Protein 1X6I (pdb70)

Nearest PDB structures (foldseek):
  6c12-assembly1_D  TM=9.685E-01  e=8.793E-12  Escherichia coli K-12
  6b58-assembly1_B  TM=9.724E-01  e=4.628E-09  Escherichia coli
  6b58-assembly2_D  TM=9.594E-01  e=3.291E-08  Escherichia coli
  2jr5-assembly1_A  TM=7.774E-01  e=6.066E-05  Vibrio cholerae
  1puz-assembly1_A  TM=8.055E-01  e=9.494E-02  Neisseria meningitidis MC58

Sequence (176 aa):
HMDINNKKARIHWACRRGMRELDISIMPFFEHEYDSLSDDEKRIFIRLLECDDPDLFNWLMMNHGKPADAELEMMVRLIQTRNRRERGPVAIMDINNKARIHWACRRRGMRELDISSIMPFFEHEYDSLSDDEKRIFIRLLECDDPDLFNWLMNHGKPADAELEMMMVRLIQTRNRRERGPVA

Organism: Escherichia coli (strain K12) (NCBI:txid83333)

Foldseek 3Di:
DDDLPPLVVVLVLQDDDDDVSNLQRNVCSVPPSVVDDPVLSVLSSVLSVDDPVLLVCQLVPVDHDPDVSRNVNSVVSNVVCVVPDDDDD/DPLPPLVVVLVLQPAPDCLSVLFRNVCSVPPSVVDDPLLSVLSVVLSPDHPVQLNCLLVPVDADPDVSRRVSSVVSNVVSVVVDDDD

B-factor: mean 16.42, std 7.01, range [7.35, 47.06]

InterPro domains:
  IPR005631 Flavinator of succinate dehydrogenase [PF03937] (7-79)
  IPR036714 Flavinator of succinate dehydrogenase superfamily [G3DSA:1.10.150.250] (1-88)
  IPR036714 Flavinator of succinate dehydrogenase superfamily [SSF109910] (1-78)
  IPR050531 SdhE FAD assembly factor [PTHR39585] (1-82)

Radius of gyration: 16.94 Å; Cα contacts (8 Å, |Δi|>4): 220; chains: 2; bounding box: 46×27×44 Å

Secondary structure (DSSP, 8-state):
---TT-HHHHHHHT--SSHHHHHHHHHHHHHHGGGS-HHHHHHHHHHHTS-HHHHHHHHTTSSB-SSHHHHHHHHHHHHHHHHHS-EE-/---S-HHHHHHHTS-SSGGGGGTHHHHHHHHGGGS-HHHHHHHHHHHTS-HHHHHHHHTTSSEESSHHHHHHHHHHHHHHHHHS-B-

Solvent-accessible surface area: 9198 Å² total; per-residue (Å²): 130,51,90,20,114,64,88,82,123,0,64,160,27,0,153,39,81,49,190,34,1,35,69,9,1,19,40,0,9,101,122,20,1,105,70,10,57,77,88,48,29,120,16,0,5,81,1,14,114,27,97,31,96,47,0,45,51,13,11,9,3,68,1,60,2,72,50,76,89,13,26,76,0,5,101,30,0,10,47,67,8,20,114,81,18,73,91,24,204,140,84,16,128,61,86,79,147,10,61,153,29,1,165,37,84,54,189,73,0,67,71,4,1,25,39,0,9,104,125,20,2,104,72,9,57,82,80,46,36,99,13,0,19,80,2,14,132,28,101,23,88,36,0,16,48,7,5,19,1,64,0,55,1,52,54,75,84,12,22,78,0,4,98,26,1,10,42,63,8,25,125,83,18,76,92,66

GO terms:
  GO:0034552 respiratory chain complex II assembly (P, IDA)
  GO:0017013 protein flavinylation (P, IDA)
  GO:0017013 protein flavinylation (P, IMP)
  GO:0006105 succinate metabolic process (P, IMP)
  GO:0005515 protein binding (F, IPI)

CATH classification: 1.10.150.250

Structure (mmCIF, N/CA/C/O backbone)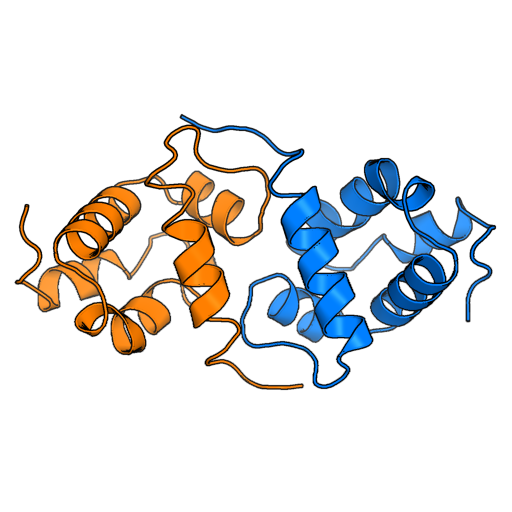:
data_1X6I
#
_entry.id   1X6I
#
_cell.length_a   43.5
_cell.length_b   87.1
_cell.length_c   40.8
_cell.angle_alpha   90
_cell.angle_beta   90
_cell.angle_gamma   90
#
_symmetry.space_group_name_H-M   'P 21 21 2'
#
loop_
_entity.id
_entity.type
_entity.pdbx_description
1 polymer 'Hypothetical protein ygfY'
2 water water
#
loop_
_atom_site.group_PDB
_atom_site.id
_atom_site.type_symbol
_atom_site.label_atom_id
_atom_site.label_alt_id
_atom_site.label_comp_id
_atom_site.label_asym_id
_atom_site.label_entity_id
_atom_site.label_seq_id
_atom_site.pdbx_PDB_ins_code
_atom_site.Cartn_x
_atom_site.Cartn_y
_atom_site.Cartn_z
_atom_site.occupancy
_atom_site.B_iso_or_equiv
_atom_site.auth_seq_id
_atom_site.auth_comp_id
_atom_site.auth_asym_id
_atom_site.auth_atom_id
_atom_site.pdbx_PDB_model_num
ATOM 1 N N . HIS A 1 3 ? -3.241 53.795 18.303 1.00 23.85 0 HIS A N 1
ATOM 2 C CA . HIS A 1 3 ? -1.760 53.665 18.211 1.00 22.39 0 HIS A CA 1
ATOM 3 C C . HIS A 1 3 ? -1.310 53.916 16.783 1.00 20.88 0 HIS A C 1
ATOM 4 O O . HIS A 1 3 ? -1.950 53.475 15.829 1.00 21.45 0 HIS A O 1
ATOM 6 N N . MET A 1 4 ? -0.200 54.628 16.646 1.00 18.15 1 MET A N 1
ATOM 7 C CA . MET A 1 4 ? 0.384 54.933 15.342 1.00 16.68 1 MET A CA 1
ATOM 8 C C . MET A 1 4 ? 0.699 53.645 14.559 1.00 15.96 1 MET A C 1
ATOM 9 O O . MET A 1 4 ? 1.130 52.637 15.154 1.00 16.78 1 MET A O 1
ATOM 14 N N . ASP A 1 5 ? 0.525 53.682 13.243 1.00 14.87 2 ASP A N 1
ATOM 15 C CA . ASP A 1 5 ? 0.738 52.529 12.380 1.00 14.38 2 ASP A CA 1
ATOM 16 C C . ASP A 1 5 ? 2.220 52.199 12.356 1.00 13.68 2 ASP A C 1
ATOM 17 O O . ASP A 1 5 ? 3.070 53.059 12.024 1.00 13.60 2 ASP A O 1
ATOM 22 N N . ILE A 1 6 ? 2.545 50.934 12.633 1.00 13.16 3 ILE A N 1
ATOM 23 C CA . ILE A 1 6 ? 3.960 50.522 12.696 1.00 13.37 3 ILE A CA 1
ATOM 24 C C . ILE A 1 6 ? 4.676 50.626 11.370 1.00 13.33 3 ILE A C 1
ATOM 25 O O . ILE A 1 6 ? 5.918 50.626 11.340 1.00 14.25 3 ILE A O 1
ATOM 30 N N . ASN A 1 7 ? 3.933 50.686 10.264 1.00 14.26 4 ASN A N 1
ATOM 31 C CA . ASN A 1 7 ? 4.579 50.745 8.960 1.00 15.36 4 ASN A CA 1
ATOM 32 C C . ASN A 1 7 ? 4.740 52.144 8.375 1.00 14.76 4 ASN A C 1
ATOM 33 O O . ASN A 1 7 ? 5.327 52.290 7.319 1.00 17.43 4 ASN A O 1
ATOM 38 N N . ASN A 1 8 ? 4.326 53.169 9.111 1.00 12.66 5 ASN A N 1
ATOM 39 C CA . ASN A 1 8 ? 4.433 54.543 8.626 1.00 12.31 5 ASN A CA 1
ATOM 40 C C . ASN A 1 8 ? 5.679 55.159 9.248 1.00 11.14 5 ASN A C 1
ATOM 41 O O . ASN A 1 8 ? 5.616 55.923 10.210 1.00 11.16 5 ASN A O 1
ATOM 46 N N A LYS A 1 9 ? 6.827 54.792 8.705 0.50 11.26 6 LYS A N 1
ATOM 47 N N B LYS A 1 9 ? 6.831 54.789 8.711 0.50 11.22 6 LYS A N 1
ATOM 48 C CA A LYS A 1 9 ? 8.102 55.136 9.314 0.50 11.84 6 LYS A CA 1
ATOM 49 C CA B LYS A 1 9 ? 8.099 55.131 9.339 0.50 11.76 6 LYS A CA 1
ATOM 50 C C A LYS A 1 9 ? 8.324 56.636 9.432 0.50 11.23 6 LYS A C 1
ATOM 51 C C B LYS A 1 9 ? 8.319 56.638 9.438 0.50 11.18 6 LYS A C 1
ATOM 52 O O A LYS A 1 9 ? 8.859 57.097 10.435 0.50 11.73 6 LYS A O 1
ATOM 53 O O B LYS A 1 9 ? 8.829 57.107 10.449 0.50 11.64 6 LYS A O 1
ATOM 64 N N . ALA A 1 10 ? 7.953 57.405 8.411 1.00 11.84 7 ALA A N 1
ATOM 65 C CA . ALA A 1 10 ? 8.212 58.851 8.445 1.00 12.06 7 ALA A CA 1
ATOM 66 C C . ALA A 1 10 ? 7.358 59.535 9.532 1.00 11.22 7 ALA A C 1
ATOM 67 O O . ALA A 1 10 ? 7.775 60.493 10.163 1.00 12.98 7 ALA A O 1
ATOM 69 N N . ARG A 1 11 ? 6.168 59.020 9.793 1.00 10.59 8 ARG A N 1
ATOM 70 C CA . ARG A 1 11 ? 5.317 59.547 10.843 1.00 10.57 8 ARG A CA 1
ATOM 71 C C . ARG A 1 11 ? 5.857 59.169 12.239 1.00 10.36 8 ARG A C 1
ATOM 72 O O . ARG A 1 11 ? 5.855 59.981 13.159 1.00 10.98 8 ARG A O 1
ATOM 80 N N . ILE A 1 12 ? 6.352 57.948 12.398 1.00 10.18 9 ILE A N 1
ATOM 81 C CA . ILE A 1 12 ? 6.946 57.536 13.664 1.00 9.66 9 ILE A CA 1
ATOM 82 C C . ILE A 1 12 ? 8.213 58.356 13.926 1.00 10.10 9 ILE A C 1
ATOM 83 O O . ILE A 1 12 ? 8.474 58.787 15.036 1.00 9.04 9 ILE A O 1
ATOM 88 N N . HIS A 1 13 ? 8.986 58.629 12.885 1.00 10.01 10 HIS A N 1
ATOM 89 C CA . HIS A 1 13 ? 10.174 59.462 12.978 1.00 10.66 10 HIS A CA 1
ATOM 90 C C . HIS A 1 13 ? 9.802 60.826 13.584 1.00 10.11 10 HIS A C 1
ATOM 91 O O . HIS A 1 13 ? 10.494 61.328 14.467 1.00 10.23 10 HIS A O 1
ATOM 98 N N . TRP A 1 14 ? 8.711 61.413 13.111 1.00 10.18 11 TRP A N 1
ATOM 99 C CA . TRP A 1 14 ? 8.232 62.675 13.669 1.00 10.27 11 TRP A CA 1
ATOM 100 C C . TRP A 1 14 ? 7.917 62.547 15.158 1.00 9.70 11 TRP A C 1
ATOM 101 O O . TRP A 1 14 ? 8.298 63.390 15.947 1.00 10.15 11 TRP A O 1
ATOM 112 N N . ALA A 1 15 ? 7.257 61.453 15.545 1.00 10.16 12 ALA A N 1
ATOM 113 C CA . ALA A 1 15 ? 6.922 61.210 16.938 1.00 11.16 12 ALA A CA 1
ATOM 114 C C . ALA A 1 15 ? 8.131 61.030 17.844 1.00 10.88 12 ALA A C 1
ATOM 115 O O . ALA A 1 15 ? 8.014 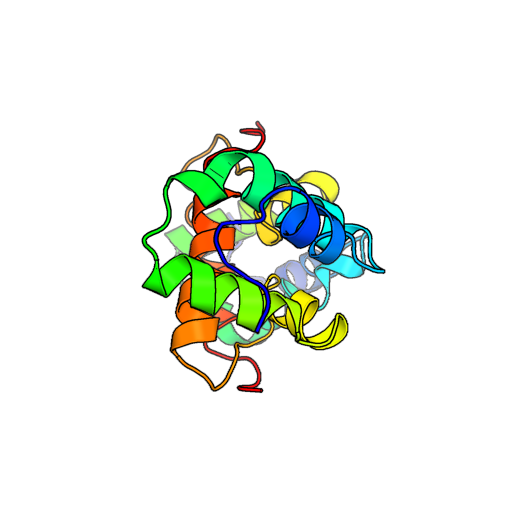61.165 19.066 1.00 12.76 12 ALA A O 1
ATOM 117 N N . CYS A 1 16 ? 9.273 60.677 17.255 1.00 10.70 13 CYS A N 1
ATOM 118 C CA . CYS A 1 16 ? 10.551 60.555 17.966 1.00 11.79 13 CYS A CA 1
ATOM 119 C C . CYS A 1 16 ? 11.201 61.895 18.308 1.00 12.69 13 CYS A C 1
ATOM 120 O O . CYS A 1 16 ? 12.120 61.942 19.121 1.00 14.75 13 CYS A O 1
ATOM 123 N N . ARG A 1 17 ? 10.805 62.965 17.646 1.00 12.91 14 ARG A N 1
ATOM 124 C CA . ARG A 1 17 ? 11.375 64.301 17.932 1.00 14.16 14 ARG A CA 1
ATOM 125 C C . ARG A 1 17 ? 10.778 64.840 19.252 1.00 15.02 14 ARG A C 1
ATOM 126 O O . ARG A 1 17 ? 9.602 65.161 19.292 1.00 17.57 14 ARG A O 1
ATOM 134 N N . ARG A 1 18 ? 11.593 64.927 20.305 1.00 16.31 15 ARG A N 1
ATOM 135 C CA . ARG A 1 18 ? 11.157 65.244 21.668 1.00 17.41 15 ARG A CA 1
ATOM 136 C C . ARG A 1 18 ? 11.545 66.669 22.103 1.00 18.75 15 ARG A C 1
ATOM 137 O O . ARG A 1 18 ? 12.274 67.358 21.418 1.00 19.73 15 ARG A O 1
ATOM 145 N N . GLY A 1 19 ? 11.112 67.049 23.301 1.00 21.28 16 GLY A N 1
ATOM 146 C CA . GLY A 1 19 ? 11.480 68.325 23.919 1.00 21.48 16 GLY A CA 1
ATOM 147 C C . GLY A 1 19 ? 12.929 68.495 24.355 1.00 21.32 16 GLY A C 1
ATOM 148 O O . GLY A 1 19 ? 13.457 69.603 24.385 1.00 22.88 16 GLY A O 1
ATOM 149 N N . MET A 1 20 ? 13.587 67.399 24.675 1.00 20.03 17 MET A N 1
ATOM 150 C CA . MET A 1 20 ? 14.834 67.400 25.427 1.00 18.32 17 MET A CA 1
ATOM 151 C C . MET A 1 20 ? 15.996 66.797 24.663 1.00 15.49 17 MET A C 1
ATOM 152 O O . MET A 1 20 ? 15.894 65.719 24.053 1.00 14.93 17 MET A O 1
ATOM 157 N N . ARG A 1 21 ? 17.122 67.480 24.767 1.00 14.61 18 ARG A N 1
ATOM 158 C CA . ARG A 1 21 ? 18.346 67.134 24.079 1.00 14.32 18 ARG A CA 1
ATOM 159 C C . ARG A 1 21 ? 18.750 65.661 24.258 1.00 12.96 18 ARG A C 1
ATOM 160 O O . ARG A 1 21 ? 18.994 64.963 23.269 1.00 13.76 18 ARG A O 1
ATOM 168 N N . GLU A 1 22 ? 18.819 65.190 25.500 1.00 11.94 19 GLU A N 1
ATOM 169 C CA . GLU A 1 22 ? 19.269 63.837 25.803 1.00 11.45 19 GLU A CA 1
ATOM 170 C C . GLU A 1 22 ? 18.327 62.824 25.187 1.00 11.25 19 GLU A C 1
ATOM 171 O O . GLU A 1 22 ? 18.777 61.748 24.802 1.00 12.43 19 GLU A O 1
ATOM 177 N N . LEU A 1 23 ? 17.029 63.139 25.123 1.00 11.61 20 LEU A N 1
ATOM 178 C CA . LEU A 1 23 ? 16.051 62.244 24.492 1.00 11.68 20 LEU A CA 1
ATOM 179 C C . LEU A 1 23 ? 16.221 62.220 22.986 1.00 12.51 20 LEU A C 1
ATOM 180 O O . LEU A 1 23 ? 16.128 61.162 22.375 1.00 12.56 20 LEU A O 1
ATOM 185 N N . ASP A 1 24 ? 16.456 63.351 22.357 1.00 13.15 21 ASP A N 1
ATOM 186 C CA . ASP A 1 24 ? 16.643 63.343 20.921 1.00 15.10 21 ASP A CA 1
ATOM 187 C C . ASP A 1 24 ? 17.919 62.604 20.512 1.00 15.59 21 ASP A C 1
ATOM 188 O O . ASP A 1 24 ? 17.900 61.919 19.500 1.00 17.67 21 ASP A O 1
ATOM 193 N N . ILE A 1 25 ? 18.993 62.711 21.287 1.00 15.08 22 ILE A N 1
ATOM 194 C CA . ILE A 1 25 ? 20.275 62.012 21.062 1.00 15.17 22 ILE A CA 1
ATOM 195 C C . ILE A 1 25 ? 20.124 60.504 21.142 1.00 14.43 22 ILE A C 1
ATOM 196 O O . ILE A 1 25 ? 20.881 59.739 20.536 1.00 15.33 22 ILE A O 1
ATOM 201 N N . SER A 1 26 ? 19.170 60.081 21.940 1.00 12.37 23 SER A N 1
ATOM 202 C CA . SER A 1 26 ? 18.912 58.665 22.206 1.00 12.11 23 SER A CA 1
ATOM 203 C C . SER A 1 26 ? 17.891 58.066 21.255 1.00 10.40 23 SER A C 1
ATOM 204 O O . SER A 1 26 ? 18.133 57.023 20.653 1.00 10.79 23 SER A O 1
ATOM 207 N N . ILE A 1 27 ? 16.720 58.668 21.171 1.00 9.77 24 ILE A N 1
ATOM 208 C CA . ILE A 1 27 ? 15.569 58.024 20.545 1.00 9.58 24 ILE A CA 1
ATOM 209 C C . ILE A 1 27 ? 15.637 58.117 19.032 1.00 10.42 24 ILE A C 1
ATOM 210 O O . ILE A 1 27 ? 15.394 57.132 18.347 1.00 10.36 24 ILE A O 1
ATOM 215 N N . MET A 1 28 ? 15.981 59.280 18.499 1.00 12.14 25 MET A N 1
ATOM 216 C CA . MET A 1 28 ? 15.908 59.432 17.054 1.00 13.46 25 MET A CA 1
ATOM 217 C C . MET A 1 28 ? 16.964 58.548 16.341 1.00 12.53 25 MET A C 1
ATOM 218 O O . MET A 1 28 ? 16.618 57.874 15.377 1.00 11.71 25 MET A O 1
ATOM 223 N N . PRO A 1 29 ? 18.220 58.513 16.798 1.00 12.34 26 PRO A N 1
ATOM 224 C CA . PRO A 1 29 ? 19.182 57.580 16.180 1.00 12.65 26 PRO A CA 1
ATOM 225 C C . PRO A 1 29 ? 18.831 56.102 16.396 1.00 10.75 26 PRO A C 1
ATOM 226 O O . PRO A 1 29 ? 19.090 55.278 15.507 1.00 11.51 26 PRO A O 1
ATOM 230 N N . PHE A 1 30 ? 18.254 55.751 17.543 1.00 9.56 27 PHE A N 1
ATOM 231 C CA . PHE A 1 30 ? 17.774 54.386 17.729 1.00 9.19 27 PHE A CA 1
ATOM 232 C C . PHE A 1 30 ? 16.746 54.069 16.633 1.00 9.14 27 PHE A C 1
ATOM 233 O O . PHE A 1 30 ? 16.808 53.022 16.001 1.00 9.18 27 PHE A O 1
ATOM 241 N N . PHE A 1 31 ? 15.795 54.970 16.409 1.00 8.87 28 PHE A N 1
ATOM 242 C CA . PHE A 1 31 ? 14.799 54.743 15.373 1.00 9.57 28 PHE A CA 1
ATOM 243 C C . PHE A 1 31 ? 15.457 54.565 14.013 1.00 10.05 28 PHE A C 1
ATOM 244 O O . PHE A 1 31 ? 15.179 53.604 13.300 1.00 10.29 28 PHE A O 1
ATOM 252 N N . GLU A 1 32 ? 16.343 55.484 13.657 1.00 10.51 29 GLU A N 1
ATOM 253 C CA . GLU A 1 32 ? 16.925 55.488 12.316 1.00 12.24 29 GLU A CA 1
ATOM 254 C C . GLU A 1 32 ? 17.741 54.224 12.053 1.00 11.99 29 GLU A C 1
ATOM 255 O O . GLU A 1 32 ? 17.740 53.689 10.930 1.00 13.16 29 GLU A O 1
ATOM 261 N N . HIS A 1 33 ? 18.426 53.710 13.068 1.00 11.19 30 HIS A N 1
ATOM 262 C CA . HIS A 1 33 ? 19.328 52.583 12.863 1.00 11.25 30 HIS A CA 1
ATOM 263 C C . HIS A 1 33 ? 18.823 51.232 13.300 1.00 11.71 30 HIS A C 1
ATOM 264 O O . HIS A 1 33 ? 19.423 50.222 12.901 1.00 14.41 30 HIS A O 1
ATOM 271 N N . GLU A 1 34 ? 17.758 51.202 14.122 1.00 11.25 31 GLU A N 1
ATOM 272 C CA . GLU A 1 34 ? 17.329 49.962 14.754 1.00 11.33 31 GLU A CA 1
ATOM 273 C C . GLU A 1 34 ? 15.875 49.591 14.500 1.00 11.24 31 GLU A C 1
ATOM 274 O O . GLU A 1 34 ? 15.504 48.433 14.686 1.00 12.09 31 GLU A O 1
ATOM 280 N N . TYR A 1 35 ? 15.028 50.544 14.114 1.00 11.74 32 TYR A N 1
ATOM 281 C CA . TYR A 1 35 ? 13.600 50.238 14.025 1.00 12.87 32 TYR A CA 1
ATOM 282 C C . TYR A 1 35 ? 13.313 49.054 13.077 1.00 14.01 32 TYR A C 1
ATOM 283 O O . TYR A 1 35 ? 12.481 48.207 13.380 1.00 13.79 32 TYR A O 1
ATOM 292 N N . ASP A 1 36 ? 14.002 48.994 11.941 1.00 15.29 33 ASP A N 1
ATOM 293 C CA . ASP A 1 36 ? 13.788 47.906 10.969 1.00 17.05 33 ASP A CA 1
ATOM 294 C C . ASP A 1 36 ? 14.113 46.528 11.513 1.00 16.96 33 ASP A C 1
ATOM 295 O O . ASP A 1 36 ? 13.685 45.534 10.904 1.00 18.49 33 ASP A O 1
ATOM 300 N N . SER A 1 37 ? 14.903 46.443 12.573 1.00 16.49 34 SER A N 1
ATOM 301 C CA . SER A 1 37 ? 15.309 45.173 13.147 1.00 15.11 34 SER A CA 1
ATOM 302 C C . SER A 1 37 ? 14.262 44.625 14.099 1.00 14.31 34 SER A C 1
ATOM 303 O O . SER A 1 37 ? 14.372 43.494 14.543 1.00 15.79 34 SER A O 1
ATOM 306 N N . LEU A 1 38 ? 13.267 45.445 14.448 1.00 13.72 35 LEU A N 1
ATOM 307 C CA . LEU A 1 38 ? 12.298 45.065 15.460 1.00 13.30 35 LEU A CA 1
ATOM 308 C C . LEU A 1 38 ? 11.185 44.184 14.896 1.00 12.85 35 LEU A C 1
ATOM 309 O O . LEU A 1 38 ? 10.778 44.331 13.737 1.00 14.46 35 LEU A O 1
ATOM 314 N N . SER A 1 39 ? 10.687 43.282 15.716 1.00 12.66 36 SER A N 1
ATOM 315 C CA . SER A 1 39 ? 9.479 42.535 15.370 1.00 13.09 36 SER A CA 1
ATOM 316 C C . SER A 1 39 ? 8.273 43.471 15.412 1.00 13.06 36 SER A C 1
ATOM 317 O O . SER A 1 39 ? 8.351 44.576 15.944 1.00 12.59 36 SER A O 1
ATOM 320 N N . ASP A 1 40 ? 7.143 43.030 14.869 1.00 12.74 37 ASP A N 1
ATOM 321 C CA . ASP A 1 40 ? 5.943 43.862 14.943 1.00 13.16 37 ASP A CA 1
ATOM 322 C C . ASP A 1 40 ? 5.522 44.160 16.373 1.00 13.13 37 ASP A C 1
ATOM 323 O O . ASP A 1 40 ? 5.071 45.251 16.661 1.00 12.83 37 ASP A O 1
ATOM 328 N N . ASP A 1 41 ? 5.654 43.180 17.267 1.00 14.15 38 ASP A N 1
ATOM 329 C CA . ASP A 1 41 ? 5.280 43.383 18.651 1.00 15.29 38 ASP A CA 1
ATOM 330 C C . ASP A 1 41 ? 6.201 44.440 19.246 1.00 14.16 38 ASP A C 1
ATOM 331 O O . ASP A 1 41 ? 5.750 45.311 19.994 1.00 13.90 38 ASP A O 1
ATOM 336 N N . GLU A 1 42 ? 7.494 44.366 18.916 1.00 12.52 39 GLU A N 1
ATOM 337 C CA . GLU A 1 42 ? 8.460 45.349 19.435 1.00 12.34 39 GLU A CA 1
ATOM 338 C C . GLU A 1 42 ? 8.152 46.742 18.865 1.00 10.87 39 GLU A C 1
ATOM 339 O O . GLU A 1 42 ? 8.244 47.723 19.577 1.00 10.92 39 GLU A O 1
ATOM 345 N N . LYS A 1 43 ? 7.796 46.828 17.591 1.00 10.49 40 LYS A N 1
ATOM 346 C CA . LYS A 1 43 ? 7.415 48.102 17.011 1.00 10.70 40 LYS A CA 1
ATOM 347 C C . LYS A 1 43 ? 6.221 48.726 17.734 1.00 10.68 40 LYS A C 1
ATOM 348 O O . LYS A 1 43 ? 6.216 49.924 18.015 1.00 11.11 40 LYS A O 1
ATOM 354 N N . ARG A 1 44 ? 5.210 47.912 18.007 1.00 11.03 41 ARG A N 1
ATOM 355 C CA . ARG A 1 44 ? 4.036 48.404 18.718 1.00 11.50 41 ARG A CA 1
ATOM 356 C C . ARG A 1 44 ? 4.424 48.930 20.100 1.00 11.09 41 ARG A C 1
ATOM 357 O O . ARG A 1 44 ? 3.926 49.946 20.551 1.00 11.97 41 ARG A O 1
ATOM 365 N N . ILE A 1 45 ? 5.300 48.223 20.803 1.00 10.85 42 ILE A N 1
ATOM 366 C CA . ILE A 1 45 ? 5.783 48.662 22.085 1.00 10.35 42 ILE A CA 1
ATOM 367 C C . ILE A 1 45 ? 6.575 49.956 22.016 1.00 9.92 42 ILE A C 1
ATOM 368 O O . ILE A 1 45 ? 6.368 50.845 22.854 1.00 9.90 42 ILE A O 1
ATOM 373 N N . PHE A 1 46 ? 7.442 50.069 21.029 1.00 9.45 43 PHE A N 1
ATOM 374 C CA . PHE A 1 46 ? 8.188 51.305 20.816 1.00 9.08 43 PHE A CA 1
ATOM 375 C C . PHE A 1 46 ? 7.248 52.493 20.631 1.00 9.47 43 PHE A C 1
ATOM 376 O O . PHE A 1 46 ? 7.440 53.547 21.219 1.00 9.68 43 PHE A O 1
ATOM 384 N N . ILE A 1 47 ? 6.220 52.313 19.815 1.00 10.18 44 ILE A N 1
ATOM 385 C CA . ILE A 1 47 ? 5.248 53.367 19.592 1.00 10.91 44 ILE A CA 1
ATOM 386 C C . ILE A 1 47 ? 4.531 53.723 20.893 1.00 10.27 44 ILE A C 1
ATOM 387 O O . ILE A 1 47 ? 4.320 54.898 21.170 1.00 11.74 44 ILE A O 1
ATOM 392 N N . ARG A 1 48 ? 4.182 52.730 21.709 1.00 10.57 45 ARG A N 1
ATOM 393 C CA . ARG A 1 48 ? 3.563 53.016 22.992 1.00 11.95 45 ARG A CA 1
ATOM 394 C C . ARG A 1 48 ? 4.515 53.798 23.897 1.00 10.70 45 ARG A C 1
ATOM 395 O O . ARG A 1 48 ? 4.094 54.697 24.621 1.00 12.00 45 ARG A O 1
ATOM 403 N N . LEU A 1 49 ? 5.804 53.441 23.858 1.00 10.30 46 LEU A N 1
ATOM 404 C CA . LEU A 1 49 ? 6.799 54.151 24.640 1.00 9.95 46 LEU A CA 1
ATOM 405 C C . LEU A 1 49 ? 6.846 55.630 24.276 1.00 9.20 46 LEU A C 1
ATOM 406 O O . LEU A 1 49 ? 6.961 56.494 25.137 1.00 10.26 46 LEU A O 1
ATOM 411 N N . LEU A 1 50 ? 6.716 55.947 22.990 1.00 9.65 47 LEU A N 1
ATOM 412 C CA . LEU A 1 50 ? 6.743 57.328 22.531 1.00 10.53 47 LEU A CA 1
ATOM 413 C C . LEU A 1 50 ? 5.569 58.140 23.069 1.00 11.52 47 LEU A C 1
ATOM 414 O O . LEU A 1 50 ? 5.659 59.356 23.095 1.00 12.08 47 LEU A O 1
ATOM 419 N N . GLU A 1 51 ? 4.491 57.489 23.505 1.00 11.77 48 GLU A N 1
ATOM 420 C CA . GLU A 1 51 ? 3.335 58.194 24.067 1.00 13.18 48 GLU A CA 1
ATOM 421 C C . GLU A 1 51 ? 3.578 58.606 25.510 1.00 13.59 48 GLU A C 1
ATOM 422 O O . GLU A 1 51 ? 2.779 59.358 26.066 1.00 14.69 48 GLU A O 1
ATOM 428 N N . CYS A 1 52 ? 4.649 58.125 26.129 1.00 12.33 49 CYS A N 1
ATOM 429 C CA . CYS A 1 52 ? 4.984 58.512 27.480 1.00 12.79 49 CYS A CA 1
ATOM 430 C C . CYS A 1 52 ? 5.532 59.925 27.512 1.00 13.03 49 CYS A C 1
ATOM 431 O O . CYS A 1 52 ? 5.954 60.453 26.483 1.00 14.14 49 CYS A O 1
ATOM 434 N N . ASP A 1 53 ? 5.477 60.544 28.685 1.00 14.47 50 ASP A N 1
ATOM 435 C CA . ASP A 1 53 ? 5.959 61.906 28.889 1.00 15.48 50 ASP A CA 1
ATOM 436 C C . ASP A 1 53 ? 7.488 61.952 28.974 1.00 14.53 50 ASP A C 1
ATOM 437 O O . ASP A 1 53 ? 8.126 60.991 29.443 1.00 14.66 50 ASP A O 1
ATOM 442 N N . ASP A 1 54 ? 8.079 63.067 28.565 1.00 13.86 51 ASP A N 1
ATOM 443 C CA . ASP A 1 54 ? 9.530 63.227 28.511 1.00 13.84 51 ASP A CA 1
ATOM 444 C C . ASP A 1 54 ? 10.195 63.023 29.862 1.00 13.20 51 ASP A C 1
ATOM 445 O O . ASP A 1 54 ? 11.244 62.385 29.901 1.00 13.12 51 ASP A O 1
ATOM 450 N N . PRO A 1 55 ? 9.687 63.567 30.958 1.00 13.37 52 PRO A N 1
ATOM 451 C CA . PRO A 1 55 ? 10.360 63.262 32.226 1.00 13.54 52 PRO A CA 1
ATOM 452 C C . PRO A 1 55 ? 10.441 61.771 32.567 1.00 13.57 52 PRO A C 1
ATOM 453 O O . PRO A 1 55 ? 11.471 61.323 33.092 1.00 13.82 52 PRO A O 1
ATOM 457 N N . ASP A 1 56 ? 9.397 61.007 32.299 1.00 13.76 53 ASP A N 1
ATOM 458 C CA . ASP A 1 56 ? 9.480 59.551 32.478 1.00 13.79 53 ASP A CA 1
ATOM 459 C C . ASP A 1 56 ? 10.497 58.917 31.519 1.00 13.01 53 ASP A C 1
ATOM 460 O O . ASP A 1 56 ? 11.321 58.104 31.929 1.00 13.42 53 ASP A O 1
ATOM 465 N N . LEU A 1 57 ? 10.457 59.273 30.238 1.00 12.65 54 LEU A N 1
ATOM 466 C CA . LEU A 1 57 ? 11.405 58.711 29.279 1.00 12.33 54 LEU A CA 1
ATOM 467 C C . LEU A 1 57 ? 12.839 59.002 29.709 1.00 11.66 54 LEU A C 1
ATOM 468 O O . LEU A 1 57 ? 13.727 58.127 29.598 1.00 12.35 54 LEU A O 1
ATOM 473 N N . PHE A 1 58 ? 13.105 60.227 30.156 1.00 11.87 55 PHE A N 1
ATOM 474 C CA . PHE A 1 58 ? 14.446 60.571 30.599 1.00 12.46 55 PHE A CA 1
ATOM 475 C C . PHE A 1 58 ? 14.827 59.771 31.852 1.00 12.78 55 PHE A C 1
ATOM 476 O O . PHE A 1 58 ? 15.917 59.191 31.906 1.00 13.14 55 PHE A O 1
ATOM 484 N N . ASN A 1 59 ? 13.948 59.715 32.845 1.00 13.04 56 ASN A N 1
ATOM 485 C CA . ASN A 1 59 ? 14.267 58.894 34.005 1.00 13.76 56 ASN A CA 1
ATOM 486 C C . ASN A 1 59 ? 14.611 57.472 33.591 1.00 13.70 56 ASN A C 1
ATOM 487 O O . ASN A 1 59 ? 15.604 56.889 34.060 1.00 15.07 56 ASN A O 1
ATOM 492 N N . TRP A 1 60 ? 13.802 56.892 32.706 1.00 12.76 57 TRP A N 1
ATOM 493 C CA . TRP A 1 60 ? 13.990 55.476 32.376 1.00 12.85 57 TRP A CA 1
ATOM 494 C C . TRP A 1 60 ? 15.244 55.239 31.564 1.00 12.32 57 TRP A C 1
ATOM 495 O O . TRP A 1 60 ? 16.019 54.290 31.812 1.00 12.84 57 TRP A O 1
ATOM 506 N N . LEU A 1 61 ? 15.491 56.099 30.583 1.00 12.33 58 LEU A N 1
ATOM 507 C CA . LEU A 1 61 ? 16.682 55.941 29.762 1.00 12.65 58 LEU A CA 1
ATOM 508 C C . LEU A 1 61 ? 17.982 56.185 30.552 1.00 13.26 58 LEU A C 1
ATOM 509 O O . LEU A 1 61 ? 19.029 55.629 30.215 1.00 13.64 58 LEU A O 1
ATOM 514 N N A MET A 1 62 ? 17.871 56.985 31.622 0.50 12.85 59 MET A N 1
ATOM 515 N N B MET A 1 62 ? 17.914 56.958 31.630 0.50 13.42 59 MET A N 1
ATOM 516 C CA A MET A 1 62 ? 18.961 57.291 32.560 0.50 13.66 59 MET A CA 1
ATOM 517 C CA B MET A 1 62 ? 19.088 57.207 32.464 0.50 14.62 59 MET A CA 1
ATOM 518 C C A MET A 1 62 ? 19.028 56.356 33.751 0.50 13.80 59 MET A C 1
ATOM 519 C C B MET A 1 62 ? 19.149 56.252 33.659 0.50 14.34 59 MET A C 1
ATOM 520 O O A MET A 1 62 ? 19.784 56.614 34.690 0.50 14.72 59 MET A O 1
ATOM 521 O O B MET A 1 62 ? 20.075 56.339 34.467 0.50 15.19 59 MET A O 1
ATOM 530 N N . ASN A 1 63 ? 18.191 55.327 33.754 1.00 13.50 60 ASN A N 1
ATOM 531 C CA . ASN A 1 63 ? 18.169 54.316 34.816 1.00 13.37 60 ASN A CA 1
ATOM 532 C C . ASN A 1 63 ? 17.822 54.818 36.192 1.00 14.13 60 ASN A C 1
ATOM 533 O O . ASN A 1 63 ? 18.174 54.192 37.197 1.00 13.83 60 ASN A O 1
ATOM 538 N N . HIS A 1 64 ? 17.083 55.920 36.246 1.00 13.76 61 HIS A N 1
ATOM 539 C CA . HIS A 1 64 ? 16.500 56.330 37.491 1.00 14.75 61 HIS A CA 1
ATOM 540 C C . HIS A 1 64 ? 15.209 55.533 37.662 1.00 15.08 61 HIS A C 1
ATOM 541 O O . HIS A 1 64 ? 14.129 55.991 37.292 1.00 16.37 61 HIS A O 1
ATOM 548 N N . GLY A 1 65 ? 15.349 54.305 38.147 1.00 15.29 62 GLY A N 1
ATOM 549 C CA . GLY A 1 65 ? 14.259 53.343 38.123 1.00 15.73 62 GLY A CA 1
ATOM 550 C C . GLY A 1 65 ? 13.890 52.885 36.722 1.00 16.13 62 GLY A C 1
ATOM 551 O O . GLY A 1 65 ? 14.727 52.803 35.824 1.00 15.97 62 GLY A O 1
ATOM 552 N N . LYS A 1 66 ? 12.614 52.572 36.555 1.00 16.07 63 LYS A N 1
ATOM 553 C CA . LYS A 1 66 ? 12.134 51.891 35.356 1.00 16.33 63 LYS A CA 1
ATOM 554 C C . LYS A 1 66 ? 10.608 52.004 35.269 1.00 16.41 63 LYS A C 1
ATOM 555 O O . LYS A 1 66 ? 9.951 52.297 36.260 1.00 16.60 63 LYS A O 1
ATOM 561 N N . PRO A 1 67 ? 10.032 51.702 34.115 1.00 15.82 64 PRO A N 1
ATOM 562 C CA . PRO A 1 67 ? 8.577 51.64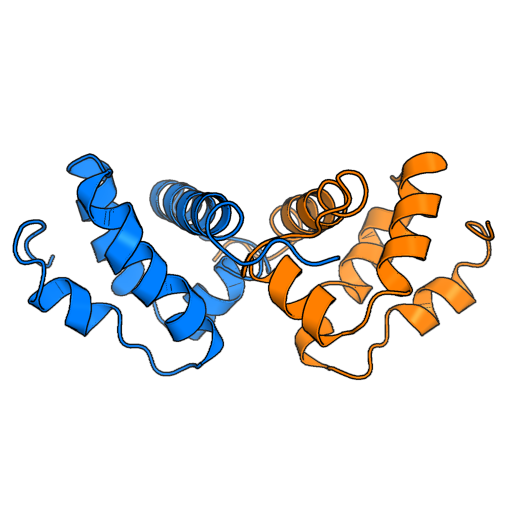1 34.004 1.00 15.71 64 PRO A CA 1
ATOM 563 C C . PRO A 1 67 ? 8.002 50.404 34.701 1.00 16.04 64 PRO A C 1
ATOM 564 O O . PRO A 1 67 ? 8.624 49.359 34.720 1.00 16.28 64 PRO A O 1
ATOM 568 N N . ALA A 1 68 ? 6.817 50.561 35.281 1.00 15.97 65 ALA A N 1
ATOM 569 C CA . ALA A 1 68 ? 6.070 49.444 35.874 1.00 15.68 65 ALA A CA 1
ATOM 570 C C . ALA A 1 68 ? 5.601 48.420 34.818 1.00 15.02 65 ALA A C 1
ATOM 571 O O . ALA A 1 68 ? 5.314 47.279 35.149 1.00 17.38 65 ALA A O 1
ATOM 573 N N . ASP A 1 69 ? 5.485 48.846 33.566 1.00 14.41 66 ASP A N 1
ATOM 574 C CA . ASP A 1 69 ? 5.032 48.025 32.458 1.00 13.54 66 ASP A CA 1
ATOM 575 C C . ASP A 1 69 ? 6.231 47.278 31.890 1.00 12.58 66 ASP A C 1
ATOM 576 O O . ASP A 1 69 ? 7.169 47.899 31.392 1.00 12.58 66 ASP A O 1
ATOM 581 N N . ALA A 1 70 ? 6.244 45.960 32.001 1.00 11.88 67 ALA A N 1
ATOM 582 C CA . ALA A 1 70 ? 7.387 45.163 31.620 1.00 11.26 67 ALA A CA 1
ATOM 583 C C . ALA A 1 70 ? 7.730 45.296 30.139 1.00 10.76 67 ALA A C 1
ATOM 584 O O . ALA A 1 70 ? 8.885 45.183 29.773 1.00 11.09 67 ALA A O 1
ATOM 586 N N . GLU A 1 71 ? 6.729 45.465 29.295 1.00 10.92 68 GLU A N 1
ATOM 587 C CA . GLU A 1 71 ? 7.004 45.691 27.873 1.00 10.38 68 GLU A CA 1
ATOM 588 C C . GLU A 1 71 ? 7.783 46.971 27.661 1.00 10.17 68 GLU A C 1
ATOM 589 O O . GLU A 1 71 ? 8.757 47.009 26.928 1.00 9.93 68 GLU A O 1
ATOM 595 N N . LEU A 1 72 ? 7.364 48.027 28.341 1.00 9.81 69 LEU A N 1
ATOM 596 C CA . LEU A 1 72 ? 8.107 49.287 28.270 1.00 9.37 69 LEU A CA 1
ATOM 597 C C . LEU A 1 72 ? 9.509 49.150 28.853 1.00 9.95 69 LEU A C 1
ATOM 598 O O . LEU A 1 72 ? 10.459 49.704 28.301 1.00 9.97 69 LEU A O 1
ATOM 603 N N . GLU A 1 73 ? 9.657 48.417 29.961 1.00 10.27 70 GLU A N 1
ATOM 604 C CA . GLU A 1 73 ? 10.989 48.190 30.532 1.00 10.79 70 GLU A CA 1
ATOM 605 C C . GLU A 1 73 ? 11.880 47.497 29.511 1.00 10.59 70 GLU A C 1
ATOM 606 O O . GLU A 1 73 ? 13.027 47.894 29.331 1.00 10.56 70 GLU A O 1
ATOM 612 N N . MET A 1 74 ? 11.364 46.450 28.877 1.00 10.05 71 MET A N 1
ATOM 613 C CA . MET A 1 74 ? 12.108 45.696 27.870 1.00 10.26 71 MET A CA 1
ATOM 614 C C . MET A 1 74 ? 12.566 46.609 26.745 1.00 9.86 71 MET A C 1
ATOM 615 O O . MET A 1 74 ? 13.728 46.585 26.328 1.00 9.31 71 MET A O 1
ATOM 620 N N . MET A 1 75 ? 11.669 47.473 26.295 1.00 9.19 72 MET A N 1
ATOM 621 C CA . MET A 1 75 ? 12.014 48.368 25.196 1.00 8.66 72 MET A CA 1
ATOM 622 C C . MET A 1 75 ? 13.031 49.433 25.604 1.00 8.35 72 MET A C 1
ATOM 623 O O . MET A 1 75 ? 13.975 49.725 24.850 1.00 8.86 72 MET A O 1
ATOM 628 N N . VAL A 1 76 ? 12.863 50.020 26.781 1.00 8.57 73 VAL A N 1
ATOM 629 C CA . VAL A 1 76 ? 13.867 50.947 27.276 1.00 8.65 73 VAL A CA 1
ATOM 630 C C . VAL A 1 76 ? 15.239 50.267 27.314 1.00 8.71 73 VAL A C 1
ATOM 631 O O . VAL A 1 76 ? 16.231 50.845 26.867 1.00 9.50 73 VAL A O 1
ATOM 635 N N . ARG A 1 77 ? 15.300 49.044 27.817 1.00 9.33 74 ARG A N 1
ATOM 636 C CA . ARG A 1 77 ? 16.574 48.329 27.871 1.00 9.72 74 ARG A CA 1
ATOM 637 C C . ARG A 1 77 ? 17.135 48.002 26.492 1.00 9.49 74 ARG A C 1
ATOM 638 O O . ARG A 1 77 ? 18.348 48.031 26.301 1.00 9.50 74 ARG A O 1
ATOM 646 N N . LEU A 1 78 ? 16.275 47.724 25.532 1.00 8.84 75 LEU A N 1
ATOM 647 C CA . LEU A 1 78 ? 16.714 47.475 24.179 1.00 9.17 75 LEU A CA 1
ATOM 648 C C . LEU A 1 78 ? 17.326 48.734 23.568 1.00 8.96 75 LEU A C 1
ATOM 649 O O . LEU A 1 78 ? 18.351 48.667 22.916 1.00 8.73 75 LEU A O 1
ATOM 654 N N . ILE A 1 79 ? 16.677 49.878 23.752 1.00 8.86 76 ILE A N 1
ATOM 655 C CA . ILE A 1 79 ? 17.227 51.143 23.267 1.00 8.72 76 ILE A CA 1
ATOM 656 C C . ILE A 1 79 ? 18.628 51.380 23.858 1.00 8.54 76 ILE A C 1
ATOM 657 O O . ILE A 1 79 ? 19.585 51.722 23.168 1.00 9.99 76 ILE A O 1
ATOM 662 N N . GLN A 1 80 ? 18.742 51.181 25.158 1.00 9.32 77 GLN A N 1
ATOM 663 C CA . GLN A 1 80 ? 20.020 51.384 25.844 1.00 9.72 77 GLN A CA 1
ATOM 664 C C . GLN A 1 80 ? 21.104 50.466 25.260 1.00 10.28 77 GLN A C 1
ATOM 665 O O . GLN A 1 80 ? 22.198 50.903 24.915 1.00 11.28 77 GLN A O 1
ATOM 671 N N . THR A 1 81 ? 20.784 49.186 25.122 1.00 10.11 78 THR A N 1
ATOM 672 C CA . THR A 1 81 ? 21.729 48.204 24.572 1.00 11.38 78 THR A CA 1
ATOM 673 C C . THR A 1 81 ? 22.180 48.588 23.155 1.00 10.71 78 THR A C 1
ATOM 674 O O . THR A 1 81 ? 23.376 48.579 22.843 1.00 11.31 78 THR A O 1
ATOM 678 N N . ARG A 1 82 ? 21.224 48.838 22.275 1.00 9.71 79 ARG A N 1
ATOM 679 C CA . ARG A 1 82 ? 21.575 49.116 20.891 1.00 9.68 79 ARG A CA 1
ATOM 680 C C . ARG A 1 82 ? 22.360 50.419 20.803 1.00 9.88 79 ARG A C 1
ATOM 681 O O . ARG A 1 82 ? 23.326 50.522 20.044 1.00 10.61 79 ARG A O 1
ATOM 689 N N . ASN A 1 83 ? 21.981 51.435 21.577 1.00 9.64 80 ASN A N 1
ATOM 690 C CA . ASN A 1 83 ? 22.695 52.712 21.527 1.00 9.92 80 ASN A CA 1
ATOM 691 C C . ASN A 1 83 ? 24.123 52.601 22.066 1.00 10.28 80 ASN A C 1
ATOM 692 O O . ASN A 1 83 ? 25.054 53.190 21.529 1.00 10.66 80 ASN A O 1
ATOM 697 N N A ARG A 1 84 ? 24.296 51.805 23.111 0.50 10.56 81 ARG A N 1
ATOM 698 N N B ARG A 1 84 ? 24.316 51.834 23.123 0.50 10.71 81 ARG A N 1
ATOM 699 C CA A ARG A 1 84 ? 25.608 51.608 23.715 0.50 11.11 81 ARG A CA 1
ATOM 700 C CA B ARG A 1 84 ? 25.657 51.648 23.661 0.50 11.40 81 ARG A CA 1
ATOM 701 C C A ARG A 1 84 ? 26.548 50.956 22.711 0.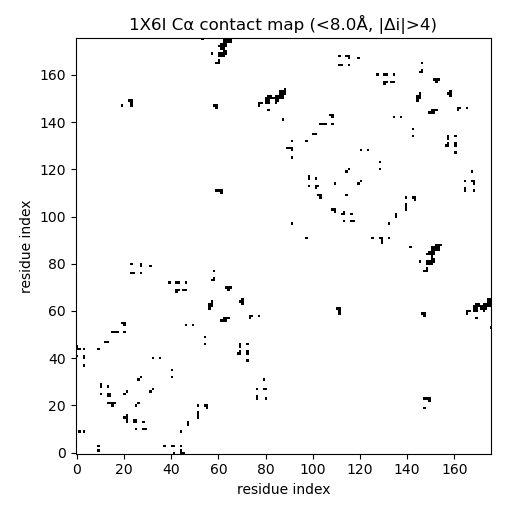50 11.38 81 ARG A C 1
ATOM 702 C C B ARG A 1 84 ? 26.534 51.049 22.571 0.50 11.63 81 ARG A C 1
ATOM 703 O O A ARG A 1 84 ? 27.729 51.299 22.680 0.50 11.34 81 ARG A O 1
ATOM 704 O O B ARG A 1 84 ? 27.626 51.542 22.293 0.50 11.32 81 ARG A O 1
ATOM 719 N N . GLU A 1 85 ? 26.034 50.011 21.913 1.00 11.35 82 GLU A N 1
ATOM 720 C CA . GLU A 1 85 ? 26.823 49.275 20.924 1.00 12.75 82 GLU A CA 1
ATOM 721 C C . GLU A 1 85 ? 27.052 50.019 19.628 1.00 12.62 82 GLU A C 1
ATOM 722 O O . GLU A 1 85 ? 28.001 49.711 18.900 1.00 14.09 82 GLU A O 1
ATOM 728 N N . ARG A 1 86 ? 26.213 50.998 19.320 1.00 12.55 83 ARG A N 1
ATOM 729 C CA . ARG A 1 86 ? 26.326 51.738 18.043 1.00 13.09 83 ARG A CA 1
ATOM 730 C C . ARG A 1 86 ? 27.109 53.044 18.178 1.00 13.93 83 ARG A C 1
ATOM 731 O O . ARG A 1 86 ? 27.672 53.544 17.206 1.00 16.13 83 ARG A O 1
ATOM 739 N N . GLY A 1 87 ? 27.113 53.624 19.367 1.00 13.79 84 GLY A N 1
ATOM 740 C CA . GLY A 1 87 ? 27.693 54.939 19.582 1.00 14.50 84 GLY A CA 1
ATOM 741 C C . GLY A 1 87 ? 29.215 54.909 19.670 1.00 15.41 84 GLY A C 1
ATOM 742 O O . GLY A 1 87 ? 29.833 53.836 19.554 1.00 15.43 84 GLY A O 1
ATOM 743 N N . PRO A 1 88 ? 29.832 56.076 19.898 1.00 16.56 85 PRO A N 1
ATOM 744 C CA . PRO A 1 88 ? 31.300 56.166 19.893 1.00 16.86 85 PRO A CA 1
ATOM 745 C C . PRO A 1 88 ? 31.973 55.320 20.974 1.00 17.41 85 PRO A C 1
ATOM 746 O O . PRO A 1 88 ? 31.570 55.391 22.122 1.00 16.80 85 PRO A O 1
ATOM 750 N N . VAL A 1 89 ? 33.000 54.553 20.599 1.00 18.27 86 VAL A N 1
ATOM 751 C CA . VAL A 1 89 ? 33.850 53.833 21.541 1.00 19.09 86 VAL A CA 1
ATOM 752 C C . VAL A 1 89 ? 34.985 54.778 21.925 1.00 19.59 86 VAL A C 1
ATOM 753 O O . VAL A 1 89 ? 35.882 55.046 21.103 1.00 20.78 86 VAL A O 1
ATOM 757 N N . ALA A 1 90 ? 34.939 55.264 23.161 1.00 19.52 87 ALA A N 1
ATOM 758 C CA . ALA A 1 90 ? 35.771 56.372 23.636 1.00 20.45 87 ALA A CA 1
ATOM 759 C C . ALA A 1 90 ? 36.907 55.907 24.529 1.00 22.19 87 ALA A C 1
ATOM 760 O O . ALA A 1 90 ? 36.706 55.184 25.513 1.00 21.28 87 ALA A O 1
ATOM 762 N N . ILE A 1 91 ? 38.100 56.402 24.223 1.00 24.86 88 ILE A N 1
ATOM 763 C CA . ILE A 1 91 ? 39.313 56.004 24.927 1.00 27.02 88 ILE A CA 1
ATOM 764 C C . ILE A 1 91 ? 39.570 56.894 26.133 1.00 27.83 88 ILE A C 1
ATOM 765 O O . ILE A 1 91 ? 39.304 58.101 26.076 1.00 29.47 88 ILE A O 1
ATOM 771 N N . MET B 1 4 ? 43.895 50.924 43.981 1.00 28.28 201 MET B N 1
ATOM 772 C CA . MET B 1 4 ? 44.477 51.985 44.859 1.00 26.77 201 MET B CA 1
ATOM 773 C C . MET B 1 4 ? 43.626 52.163 46.139 1.00 24.37 201 MET B C 1
ATOM 774 O O . MET B 1 4 ? 43.294 51.169 46.779 1.00 23.61 201 MET B O 1
ATOM 779 N N . ASP B 1 5 ? 43.288 53.399 46.510 1.00 21.74 202 ASP B N 1
ATOM 780 C CA . ASP B 1 5 ? 42.586 53.662 47.759 1.00 19.83 202 ASP B CA 1
ATOM 781 C C . ASP B 1 5 ? 41.079 53.427 47.666 1.00 18.55 202 ASP B C 1
ATOM 782 O O . ASP B 1 5 ? 40.300 54.304 47.365 1.00 19.47 202 ASP B O 1
ATOM 787 N N . ILE B 1 6 ? 40.701 52.220 48.005 1.00 15.31 203 ILE B N 1
ATOM 788 C CA . ILE B 1 6 ? 39.298 51.800 48.004 1.00 14.07 203 ILE B CA 1
ATOM 789 C C . ILE B 1 6 ? 38.662 51.909 49.370 1.00 13.16 203 ILE B C 1
ATOM 790 O O . ILE B 1 6 ? 37.469 51.667 49.494 1.00 13.37 203 ILE B O 1
ATOM 795 N N . ASN B 1 7 ? 39.430 52.309 50.376 1.00 13.72 204 ASN B N 1
ATOM 796 C CA . ASN B 1 7 ? 38.903 52.412 51.739 1.00 14.70 204 ASN B CA 1
ATOM 797 C C . ASN B 1 7 ? 38.474 53.782 52.181 1.00 13.90 204 ASN B C 1
ATOM 798 O O . ASN B 1 7 ? 37.669 53.871 53.093 1.00 15.01 204 ASN B O 1
ATOM 803 N N . ASN B 1 8 ? 38.996 54.836 51.560 1.00 13.33 205 ASN B N 1
ATOM 804 C CA . ASN B 1 8 ? 38.685 56.202 52.021 1.00 13.26 205 ASN B CA 1
ATOM 805 C C . ASN B 1 8 ? 37.378 56.621 51.385 1.00 13.47 205 ASN B C 1
ATOM 806 O O . ASN B 1 8 ? 37.368 57.331 50.381 1.00 13.91 205 ASN B O 1
ATOM 811 N N . LYS B 1 9 ? 36.287 56.208 51.994 1.00 13.64 206 LYS B N 1
ATOM 812 C CA . LYS B 1 9 ? 34.981 56.478 51.431 1.00 14.26 206 LYS B CA 1
ATOM 813 C C . LYS B 1 9 ? 34.643 57.962 51.432 1.00 13.64 206 LYS B C 1
ATOM 814 O O . LYS B 1 9 ? 33.892 58.414 50.568 1.00 13.60 206 LYS B O 1
ATOM 820 N N . ALA B 1 10 ? 35.174 58.752 52.370 1.00 13.58 207 ALA B N 1
ATOM 821 C CA . ALA B 1 10 ? 34.894 60.189 52.357 1.00 13.37 207 ALA B CA 1
ATOM 822 C C . ALA B 1 10 ? 35.427 60.851 51.097 1.00 12.42 207 ALA B C 1
ATOM 823 O O . ALA B 1 10 ? 34.782 61.709 50.521 1.00 13.20 207 ALA B O 1
ATOM 825 N N . ARG B 1 11 ? 36.625 60.458 50.683 1.00 12.25 208 ARG B N 1
ATOM 826 C CA . ARG B 1 11 ? 37.201 61.040 49.487 1.00 12.39 208 ARG B CA 1
ATOM 827 C C . ARG B 1 11 ? 36.522 60.503 48.226 1.00 11.54 208 ARG B C 1
ATOM 828 O O . ARG B 1 11 ? 36.319 61.261 47.272 1.00 12.44 208 ARG B O 1
ATOM 836 N N . ILE B 1 12 ? 36.131 59.229 48.224 1.00 10.93 209 ILE B N 1
ATOM 837 C CA . ILE B 1 12 ? 35.416 58.663 47.074 1.00 10.83 209 ILE B CA 1
ATOM 838 C C . ILE B 1 12 ? 34.054 59.371 46.920 1.00 11.00 209 ILE B C 1
ATOM 839 O O . ILE B 1 12 ? 33.653 59.771 45.849 1.00 11.24 209 ILE B O 1
ATOM 844 N N . HIS B 1 13 ? 33.389 59.598 48.051 1.00 11.30 210 HIS B N 1
ATOM 845 C CA . HIS B 1 13 ? 32.136 60.318 48.082 1.00 11.80 210 HIS B CA 1
ATOM 846 C C . HIS B 1 13 ? 32.326 61.707 47.433 1.00 10.64 210 HIS B C 1
ATOM 847 O O . HIS B 1 13 ? 31.547 62.134 46.580 1.00 11.55 210 HIS B O 1
ATOM 854 N N . TRP B 1 14 ? 33.340 62.444 47.887 1.00 11.30 211 TRP B N 1
ATOM 855 C CA . TRP B 1 14 ? 33.628 63.758 47.324 1.00 11.63 211 TRP B CA 1
ATOM 856 C C . TRP B 1 14 ? 33.867 63.682 45.798 1.00 11.29 211 TRP B C 1
ATOM 857 O O . TRP B 1 14 ? 33.390 64.514 45.050 1.00 12.38 211 TRP B O 1
ATOM 868 N N . ALA B 1 15 ? 34.573 62.656 45.336 1.00 11.08 212 ALA B N 1
ATOM 869 C CA . ALA B 1 15 ? 34.844 62.530 43.895 1.00 11.33 212 ALA B CA 1
ATOM 870 C C . ALA B 1 15 ? 33.611 62.208 43.058 1.00 11.25 212 ALA B C 1
ATOM 871 O O . ALA B 1 15 ? 33.594 62.370 41.846 1.00 12.05 212 ALA B O 1
ATOM 873 N N . CYS B 1 16 ? 32.575 61.711 43.706 1.00 10.30 213 CYS B N 1
ATOM 874 C CA . CYS B 1 16 ? 31.282 61.499 43.066 1.00 12.34 213 CYS B CA 1
ATOM 875 C C . CYS B 1 16 ? 30.459 62.769 42.815 1.00 12.80 213 CYS B C 1
ATOM 876 O O . CYS B 1 16 ? 29.476 62.707 42.077 1.00 14.01 213 CYS B O 1
ATOM 879 N N A ARG B 1 17 ? 30.827 63.872 43.476 0.50 13.33 214 ARG B N 1
ATOM 880 N N B ARG B 1 17 ? 30.837 63.889 43.444 0.50 13.12 214 ARG B N 1
ATOM 881 C CA A ARG B 1 17 ? 30.256 65.197 43.237 0.50 14.31 214 ARG B CA 1
ATOM 882 C CA B ARG B 1 17 ? 30.204 65.187 43.189 0.50 13.98 214 ARG B CA 1
ATOM 883 C C A ARG B 1 17 ? 30.971 65.715 41.992 0.50 14.25 214 ARG B C 1
ATOM 884 C C B ARG B 1 17 ? 30.888 65.848 42.008 0.50 13.98 214 ARG B C 1
ATOM 885 O O A ARG B 1 17 ? 32.143 66.083 42.061 0.50 14.78 214 ARG B O 1
ATOM 886 O O B ARG B 1 17 ? 31.882 66.544 42.151 0.50 14.18 214 ARG B O 1
ATOM 901 N N . ARG B 1 18 ? 30.297 65.681 40.846 1.00 14.13 215 ARG B N 1
ATOM 902 C CA . ARG B 1 18 ? 30.969 66.000 39.583 1.00 14.16 215 ARG B CA 1
ATOM 903 C C . ARG B 1 18 ? 30.792 67.458 39.201 1.00 15.25 215 ARG B C 1
ATOM 904 O O . ARG B 1 18 ? 29.919 68.134 39.728 1.00 16.80 215 ARG B O 1
ATOM 912 N N . GLY B 1 19 ? 31.634 67.941 38.300 1.00 16.79 216 GLY B N 1
ATOM 913 C CA . GLY B 1 19 ? 31.411 69.257 37.715 1.00 17.58 216 GLY B CA 1
ATOM 914 C C . GLY B 1 19 ? 30.080 69.357 36.982 1.00 17.91 216 GLY B C 1
ATOM 915 O O . GLY B 1 19 ? 29.388 70.390 37.062 1.00 18.63 216 GLY B O 1
ATOM 916 N N . MET B 1 20 ? 29.708 68.308 36.260 1.00 18.10 217 MET B N 1
ATOM 917 C CA . MET B 1 20 ? 28.392 68.215 35.617 1.00 18.29 217 MET B CA 1
ATOM 918 C C . MET B 1 20 ? 27.305 67.714 36.565 1.00 18.92 217 MET B C 1
ATOM 919 O O . MET B 1 20 ? 27.367 66.565 36.964 1.00 18.84 217 MET B O 1
ATOM 924 N N . ARG B 1 21 ? 26.283 68.511 36.894 1.00 20.39 218 ARG B N 1
ATOM 925 C CA . ARG B 1 21 ? 25.204 68.030 37.800 1.00 21.09 218 ARG B CA 1
ATOM 926 C C . ARG B 1 21 ? 24.204 67.063 37.147 1.00 19.94 218 ARG B C 1
ATOM 927 O O . ARG B 1 21 ? 23.385 66.430 37.830 1.00 19.03 218 ARG B O 1
ATOM 935 N N . GLU B 1 22 ? 24.264 66.933 35.843 1.00 18.34 219 GLU B N 1
ATOM 936 C CA . GLU B 1 22 ? 23.567 65.885 35.135 1.00 18.33 219 GLU B CA 1
ATOM 937 C C . GLU B 1 22 ? 23.942 64.529 35.745 1.00 17.33 219 GLU B C 1
ATOM 938 O O . GLU B 1 22 ? 23.162 63.586 35.636 1.00 17.99 219 GLU B O 1
ATOM 944 N N . LEU B 1 23 ? 25.159 64.430 36.311 1.00 16.01 220 LEU B N 1
ATOM 945 C CA . LEU B 1 23 ? 25.706 63.169 36.830 1.00 15.07 220 LEU B CA 1
ATOM 946 C C . LEU B 1 23 ? 25.266 62.874 38.255 1.00 15.63 220 LEU B C 1
ATOM 947 O O . LEU B 1 23 ? 25.502 61.773 38.725 1.00 15.87 220 LEU B O 1
ATOM 952 N N . ASP B 1 24 ? 24.519 63.815 38.863 1.00 18.06 221 ASP B N 1
ATOM 953 C CA . ASP B 1 24 ? 24.013 63.726 40.248 1.00 18.95 221 ASP B CA 1
ATOM 954 C C . ASP B 1 24 ? 23.041 62.600 40.470 1.00 18.39 221 ASP B C 1
ATOM 955 O O . ASP B 1 24 ? 23.025 62.006 41.554 1.00 20.79 221 ASP B O 1
ATOM 960 N N . ILE B 1 25 ? 22.151 62.343 39.518 1.00 19.37 222 ILE B N 1
ATOM 961 C CA . ILE B 1 25 ? 21.158 61.312 39.779 1.00 19.62 222 ILE B CA 1
ATOM 962 C C . ILE B 1 25 ? 21.809 59.944 39.774 1.00 17.58 222 ILE B C 1
ATOM 963 O O . ILE B 1 25 ? 21.248 59.030 40.333 1.00 18.72 222 ILE B O 1
ATOM 968 N N A SER B 1 26 ? 22.975 59.805 39.140 0.50 15.99 223 SER B N 1
ATOM 969 N N B SER B 1 26 ? 23.010 59.833 39.204 0.50 15.59 223 SER B N 1
ATOM 970 C CA A SER B 1 26 ? 23.5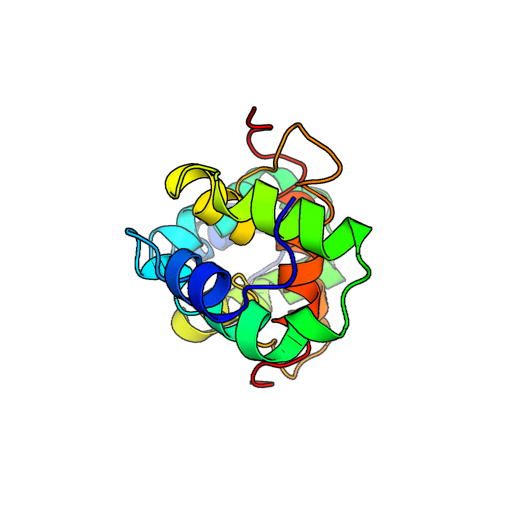24 58.491 38.857 0.50 14.96 223 SER B CA 1
ATOM 971 C CA B SER B 1 26 ? 23.547 58.549 38.813 0.50 14.26 223 SER B CA 1
ATOM 972 C C A SER B 1 26 ? 24.659 58.070 39.775 0.50 13.11 223 SER B C 1
ATOM 973 C C B SER B 1 26 ? 24.703 58.041 39.655 0.50 12.76 223 SER B C 1
ATOM 974 O O A SER B 1 26 ? 24.575 57.026 40.404 0.50 12.69 223 SER B O 1
ATOM 975 O O B SER B 1 26 ? 24.697 56.891 40.079 0.50 12.55 223 SER B O 1
ATOM 980 N N . ILE B 1 27 ? 25.708 58.877 39.882 1.00 11.71 224 ILE B N 1
ATOM 981 C CA . ILE B 1 27 ? 26.956 58.384 40.458 1.00 11.18 224 ILE B CA 1
ATOM 982 C C . ILE B 1 27 ? 26.928 58.373 41.994 1.00 11.54 224 ILE B C 1
ATOM 983 O O . ILE B 1 27 ? 27.247 57.386 42.610 1.00 11.38 224 ILE B O 1
ATOM 988 N N . MET B 1 28 ? 26.549 59.482 42.605 1.00 13.14 225 MET B N 1
ATOM 989 C CA . MET B 1 28 ? 26.526 59.577 44.067 1.00 14.31 225 MET B CA 1
ATOM 990 C C . MET B 1 28 ? 25.582 58.569 44.702 1.00 14.06 225 MET B C 1
ATOM 991 O O . MET B 1 28 ? 25.982 57.891 45.629 1.00 12.99 225 MET B O 1
ATOM 996 N N . PRO B 1 29 ? 24.347 58.455 44.227 1.00 14.59 226 PRO B N 1
ATOM 997 C CA . PRO B 1 29 ? 23.466 57.434 44.800 1.00 14.22 226 PRO B CA 1
ATOM 998 C C . PRO B 1 29 ? 23.950 55.983 44.581 1.00 12.45 226 PRO B C 1
ATOM 999 O O . PRO B 1 29 ? 23.789 55.161 45.464 1.00 12.40 226 PRO B O 1
ATOM 1003 N N . PHE B 1 30 ? 24.553 55.692 43.442 1.00 10.91 227 PHE B N 1
ATOM 1004 C CA . PHE B 1 30 ? 25.196 54.404 43.269 1.00 10.50 227 PHE B CA 1
ATOM 1005 C C . PHE B 1 30 ? 26.252 54.193 44.365 1.00 10.14 227 PHE B C 1
ATOM 1006 O O . PHE B 1 30 ? 26.292 53.148 44.994 1.00 10.25 227 PHE B O 1
ATOM 1014 N N . PHE B 1 31 ? 27.135 55.162 44.564 1.00 9.97 228 PHE B N 1
ATOM 1015 C CA . PHE B 1 31 ? 28.146 55.041 45.609 1.00 10.72 228 PHE B CA 1
ATOM 1016 C C . PHE B 1 31 ? 27.510 54.812 46.998 1.00 10.99 228 PHE B C 1
ATOM 1017 O O . PHE B 1 31 ? 27.874 53.892 47.712 1.00 11.34 228 PHE B O 1
ATOM 1025 N N . GLU B 1 32 ? 26.541 55.643 47.327 1.00 11.66 229 GLU B N 1
ATOM 1026 C CA . GLU B 1 32 ? 25.953 55.598 48.669 1.00 12.77 229 GLU B CA 1
ATOM 1027 C C . GLU B 1 32 ? 25.238 54.271 48.951 1.00 13.06 229 GLU B C 1
ATOM 1028 O O . GLU B 1 32 ? 25.245 53.820 50.099 1.00 14.89 229 GLU B O 1
ATOM 1034 N N . HIS B 1 33 ? 24.647 53.652 47.928 1.00 11.72 230 HIS B N 1
ATOM 1035 C CA . HIS B 1 33 ? 23.843 52.442 48.112 1.00 12.20 230 HIS B CA 1
ATOM 1036 C C . HIS B 1 33 ? 24.488 51.148 47.667 1.00 12.49 230 HIS B C 1
ATOM 1037 O O . HIS B 1 33 ? 24.054 50.082 48.101 1.00 14.68 230 HIS B O 1
ATOM 1044 N N . GLU B 1 34 ? 25.521 51.215 46.833 1.00 10.92 231 GLU B N 1
ATOM 1045 C CA . GLU B 1 34 ? 26.065 50.029 46.207 1.00 11.24 231 GLU B CA 1
ATOM 1046 C C . GLU B 1 34 ? 27.548 49.786 46.479 1.00 11.83 231 GLU B C 1
ATOM 1047 O O . GLU B 1 34 ? 28.023 48.686 46.270 1.00 12.40 231 GLU B O 1
ATOM 1053 N N . TYR B 1 35 ? 28.311 50.794 46.905 1.00 12.46 232 TYR B N 1
ATOM 1054 C CA . TYR B 1 35 ? 29.771 50.653 46.969 1.00 13.11 232 TYR B CA 1
ATOM 1055 C C . TYR B 1 35 ? 30.238 49.488 47.837 1.00 13.96 232 TYR B C 1
ATOM 1056 O O . TYR B 1 35 ? 31.129 48.748 47.455 1.00 13.79 232 TYR B O 1
ATOM 1065 N N . ASP B 1 36 ? 29.596 49.291 48.976 1.00 15.08 233 ASP B N 1
ATOM 1066 C CA . ASP B 1 36 ? 30.016 48.203 49.882 1.00 17.18 233 ASP B CA 1
ATOM 1067 C C . ASP B 1 36 ? 29.763 46.794 49.339 1.00 17.23 233 ASP B C 1
ATOM 1068 O O . ASP B 1 36 ? 30.380 45.816 49.793 1.00 19.51 233 ASP B O 1
ATOM 1073 N N . SER B 1 37 ? 28.859 46.670 48.377 1.00 16.05 234 SER B N 1
ATOM 1074 C CA . SER B 1 37 ? 28.564 45.388 47.746 1.00 15.89 234 SER B CA 1
ATOM 1075 C C . SER B 1 37 ? 29.634 44.993 46.727 1.00 15.01 234 SER B C 1
ATOM 1076 O O . SER B 1 37 ? 29.621 43.887 46.202 1.00 15.70 234 SER B O 1
ATOM 1079 N N . LEU B 1 38 ? 30.523 45.923 46.383 1.00 13.51 235 LEU B N 1
ATOM 1080 C CA . LEU B 1 38 ? 31.497 45.675 45.319 1.00 13.27 235 LEU B CA 1
ATOM 1081 C C . LEU B 1 38 ? 32.684 44.856 45.805 1.00 12.88 235 LEU B C 1
ATOM 1082 O O . LEU B 1 38 ? 33.135 45.013 46.930 1.00 13.99 235 LEU B O 1
ATOM 1087 N N . SER B 1 39 ? 33.227 44.024 44.941 1.00 13.46 236 SER B N 1
ATOM 1088 C CA . SER B 1 39 ? 34.506 43.374 45.234 1.00 13.17 236 SER B CA 1
ATOM 1089 C C . SER B 1 39 ? 35.622 44.405 45.218 1.00 12.49 236 SER B C 1
ATOM 1090 O O . SER B 1 39 ? 35.435 45.520 44.757 1.00 12.18 236 SER B O 1
ATOM 1093 N N . ASP B 1 40 ? 36.806 44.040 45.697 1.00 12.17 237 ASP B N 1
ATOM 1094 C CA . ASP B 1 40 ? 37.942 44.946 45.703 1.00 13.02 237 ASP B CA 1
ATOM 1095 C C . ASP B 1 40 ? 38.259 45.346 44.281 1.00 12.19 237 ASP B C 1
ATOM 1096 O O . ASP B 1 40 ? 38.577 46.479 44.036 1.00 12.36 237 ASP B O 1
ATOM 1101 N N . ASP B 1 41 ? 38.194 44.395 43.357 1.00 12.58 238 ASP B N 1
ATOM 1102 C CA . ASP B 1 41 ? 38.488 44.672 41.971 1.00 13.55 238 ASP B CA 1
ATOM 1103 C C . ASP B 1 41 ? 37.473 45.650 41.393 1.00 12.10 238 ASP B C 1
ATOM 1104 O O . ASP B 1 41 ? 37.843 46.586 40.683 1.00 12.65 238 ASP B O 1
ATOM 1109 N N . GLU B 1 42 ? 36.201 45.436 41.688 1.00 11.58 239 GLU B N 1
ATOM 1110 C CA . GLU B 1 42 ? 35.164 46.371 41.274 1.00 11.69 239 GLU B CA 1
ATOM 1111 C C . GLU B 1 42 ? 35.375 47.756 41.864 1.00 10.60 239 GLU B C 1
ATOM 1112 O O . GLU B 1 42 ? 35.186 48.740 41.168 1.00 10.16 239 GLU B O 1
ATOM 1118 N N . LYS B 1 43 ? 35.736 47.846 43.147 1.00 10.83 240 LYS B N 1
ATOM 1119 C CA . LYS B 1 43 ? 35.985 49.131 43.768 1.00 10.82 240 LYS B CA 1
ATOM 1120 C C . LYS B 1 43 ? 37.120 49.862 43.058 1.00 10.43 240 LYS B C 1
ATOM 1121 O O . LYS B 1 43 ? 37.036 51.059 42.784 1.00 10.46 240 LYS B O 1
ATOM 1127 N N . ARG B 1 44 ? 38.183 49.133 42.709 1.00 10.69 241 ARG B N 1
ATOM 1128 C CA . ARG B 1 44 ? 39.327 49.737 42.036 1.00 11.20 241 ARG B CA 1
ATOM 1129 C C . ARG B 1 44 ? 38.919 50.247 40.653 1.00 10.45 241 ARG B C 1
ATOM 1130 O O . ARG B 1 44 ? 39.342 51.325 40.223 1.00 10.78 241 ARG B O 1
ATOM 1138 N N . ILE B 1 45 ? 38.044 49.506 39.965 1.00 10.00 242 ILE B N 1
ATOM 1139 C CA . ILE B 1 45 ? 37.579 49.938 38.675 1.00 10.10 242 ILE B CA 1
ATOM 1140 C C . ILE B 1 45 ? 36.663 51.151 38.813 1.00 9.51 242 ILE B C 1
ATOM 1141 O O . ILE B 1 45 ? 36.755 52.077 38.022 1.00 9.85 242 ILE B O 1
ATOM 1146 N N . PHE B 1 46 ? 35.806 51.163 39.831 1.00 9.42 243 PHE B N 1
ATOM 1147 C CA . PHE B 1 46 ? 34.956 52.351 40.095 1.00 9.34 243 PHE B CA 1
ATOM 1148 C C . PHE B 1 46 ? 35.798 53.612 40.320 1.00 9.73 243 PHE B C 1
ATOM 1149 O O . PHE B 1 46 ? 35.523 54.679 39.761 1.00 9.85 243 PHE B O 1
ATOM 1157 N N . ILE B 1 47 ? 36.852 53.494 41.113 1.00 10.79 244 ILE B N 1
ATOM 1158 C CA . ILE B 1 47 ? 37.730 54.654 41.350 1.00 11.67 244 ILE B CA 1
ATOM 1159 C C . ILE B 1 47 ? 38.411 55.119 40.061 1.00 10.86 244 ILE B C 1
ATOM 1160 O O . ILE B 1 47 ? 38.567 56.311 39.827 1.00 11.61 244 ILE B O 1
ATOM 1165 N N . ARG B 1 48 ? 38.799 54.167 39.213 1.00 10.93 245 ARG B N 1
ATOM 1166 C CA . ARG B 1 48 ? 39.343 54.520 37.898 1.00 11.08 245 ARG B CA 1
ATOM 1167 C C . ARG B 1 48 ? 38.306 55.231 37.022 1.00 10.02 245 ARG B C 1
ATOM 1168 O O . ARG B 1 48 ? 38.615 56.211 36.336 1.00 11.24 245 ARG B O 1
ATOM 1176 N N . LEU B 1 49 ? 37.066 54.754 37.079 1.00 9.63 246 LEU B N 1
ATOM 1177 C CA . LEU B 1 49 ? 35.988 55.389 36.308 1.00 9.56 246 LEU B CA 1
ATOM 1178 C C . LEU B 1 49 ? 35.792 56.853 36.739 1.00 9.72 246 LEU B C 1
ATOM 1179 O O . LEU B 1 49 ? 35.597 57.724 35.900 1.00 9.93 246 LEU B O 1
ATOM 1184 N N . LEU B 1 50 ? 35.915 57.125 38.045 1.00 9.33 247 LEU B N 1
ATOM 1185 C CA . LEU B 1 50 ? 35.742 58.475 38.571 1.00 10.08 247 LEU B CA 1
ATOM 1186 C C . LEU B 1 50 ? 36.822 59.441 38.066 1.00 11.07 247 LEU B C 1
ATOM 1187 O O . LEU B 1 50 ? 36.606 60.640 38.089 1.00 11.32 247 LEU B O 1
ATOM 1192 N N . GLU B 1 51 ? 37.959 58.929 37.607 1.00 10.38 248 GLU B N 1
ATOM 1193 C CA . GLU B 1 51 ? 39.001 59.772 37.002 1.00 11.53 248 GLU B CA 1
ATOM 1194 C C . GLU B 1 51 ? 38.731 60.134 35.544 1.00 11.86 248 GLU B C 1
ATOM 1195 O O . GLU B 1 51 ? 39.422 60.980 35.003 1.00 13.00 248 GLU B O 1
ATOM 1201 N N . CYS B 1 52 ? 37.722 59.536 34.932 1.00 10.94 249 CYS B N 1
ATOM 1202 C CA . CYS B 1 52 ? 37.316 59.899 33.574 1.00 10.95 249 CYS B CA 1
ATOM 1203 C C . CYS B 1 52 ? 36.711 61.289 33.570 1.00 10.96 249 CYS B C 1
ATOM 1204 O O . CYS B 1 52 ? 36.275 61.804 34.598 1.00 11.78 249 CYS B O 1
ATOM 1207 N N . ASP B 1 53 ? 36.703 61.897 32.395 1.00 11.95 250 ASP B N 1
ATOM 1208 C CA . ASP B 1 53 ? 36.110 63.212 32.182 1.00 12.87 250 ASP B CA 1
ATOM 1209 C C . ASP B 1 53 ? 34.596 63.113 32.200 1.00 11.85 250 ASP B C 1
ATOM 1210 O O . ASP B 1 53 ? 34.024 62.145 31.722 1.00 11.98 250 ASP B O 1
ATOM 1215 N N . ASP B 1 54 ? 33.957 64.160 32.671 1.00 11.32 251 ASP B N 1
ATOM 1216 C CA . ASP B 1 54 ? 32.513 64.183 32.802 1.00 11.50 251 ASP B CA 1
ATOM 1217 C C . ASP B 1 54 ? 31.782 64.006 31.461 1.00 10.60 251 ASP B C 1
ATOM 1218 O O . ASP B 1 54 ? 30.779 63.316 31.417 1.00 10.93 251 ASP B O 1
ATOM 1223 N N . PRO B 1 55 ? 32.210 64.614 30.360 1.00 10.56 252 PRO B N 1
ATOM 1224 C CA . PRO B 1 55 ? 31.497 64.386 29.092 1.00 10.82 252 PRO B CA 1
ATOM 1225 C C . PRO B 1 55 ? 31.447 62.907 28.718 1.00 10.28 252 PRO B C 1
ATOM 1226 O O . PRO B 1 55 ? 30.429 62.410 28.223 1.00 10.51 252 PRO B O 1
ATOM 1230 N N . ASP B 1 56 ? 32.527 62.188 28.980 1.00 10.75 253 ASP B N 1
ATOM 1231 C CA . ASP B 1 56 ? 32.553 60.760 28.707 1.00 10.27 253 ASP B CA 1
ATOM 1232 C C . ASP B 1 56 ? 31.637 60.016 29.675 1.00 10.50 253 ASP B C 1
ATOM 1233 O O . ASP B 1 56 ? 30.842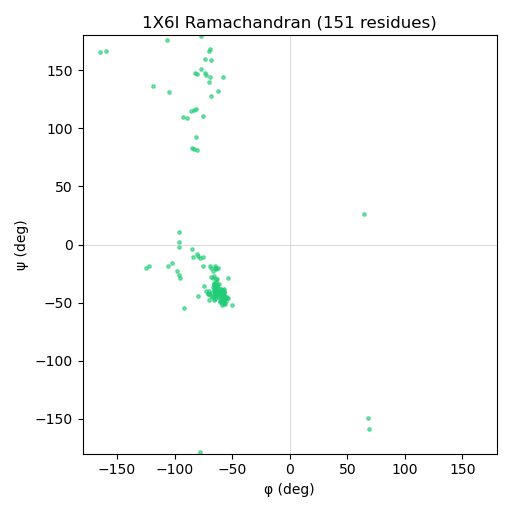 59.188 29.256 1.00 10.88 253 ASP B O 1
ATOM 1238 N N . LEU B 1 57 ? 31.722 60.302 30.973 1.00 10.01 254 LEU B N 1
ATOM 1239 C CA . LEU B 1 57 ? 30.834 59.636 31.913 1.00 10.22 254 LEU B CA 1
ATOM 1240 C C . LEU B 1 57 ? 29.377 59.843 31.564 1.00 10.60 254 LEU B C 1
ATOM 1241 O O . LEU B 1 57 ? 28.573 58.915 31.655 1.00 10.39 254 LEU B O 1
ATOM 1246 N N . PHE B 1 58 ? 29.018 61.072 31.198 1.00 10.60 255 PHE B N 1
ATOM 1247 C CA . PHE B 1 58 ? 27.624 61.351 30.914 1.00 11.82 255 PHE B CA 1
ATOM 1248 C C . PHE B 1 58 ? 27.182 60.626 29.653 1.00 11.01 255 PHE B C 1
ATOM 1249 O O . PHE B 1 58 ? 26.122 60.040 29.645 1.00 11.81 255 PHE B O 1
ATOM 1257 N N . ASN B 1 59 ? 27.996 60.654 28.599 1.00 10.64 256 ASN B N 1
ATOM 1258 C CA . ASN B 1 59 ? 27.709 59.885 27.388 1.00 10.00 256 ASN B CA 1
ATOM 1259 C C . ASN B 1 59 ? 27.532 58.420 27.715 1.00 9.85 256 ASN B C 1
ATOM 1260 O O . ASN B 1 59 ? 26.572 57.796 27.289 1.00 10.85 256 ASN B O 1
ATOM 1265 N N . TRP B 1 60 ? 28.453 57.858 28.483 1.00 9.84 257 TRP B N 1
ATOM 1266 C CA . TRP B 1 60 ? 28.409 56.425 28.749 1.00 10.02 257 TRP B CA 1
ATOM 1267 C C . TRP B 1 60 ? 27.175 56.058 29.548 1.00 9.62 257 TRP B C 1
ATOM 1268 O O . TRP B 1 60 ? 26.512 55.051 29.271 1.00 10.09 257 TRP B O 1
ATOM 1279 N N . LEU B 1 61 ? 26.855 56.851 30.562 1.00 10.08 258 LEU B N 1
ATOM 1280 C CA . LEU B 1 61 ? 25.701 56.549 31.392 1.00 11.10 258 LEU B CA 1
ATOM 1281 C C . LEU B 1 61 ? 24.395 56.666 30.615 1.00 11.50 258 LEU B C 1
ATOM 1282 O O . LEU B 1 61 ? 23.438 55.962 30.929 1.00 13.27 258 LEU B O 1
ATOM 1287 N N . MET B 1 62 ? 24.346 57.486 29.570 1.00 11.73 259 MET B N 1
ATOM 1288 C CA . MET B 1 62 ? 23.169 57.571 28.711 1.00 12.63 259 MET B CA 1
ATOM 1289 C C . MET B 1 62 ? 23.275 56.707 27.454 1.00 11.57 259 MET B C 1
ATOM 1290 O O . MET B 1 62 ? 22.413 56.777 26.596 1.00 11.95 259 MET B O 1
ATOM 1295 N N . ASN B 1 63 ? 24.285 55.844 27.404 1.00 10.30 260 ASN B N 1
ATOM 1296 C CA . ASN B 1 63 ? 24.475 54.892 26.300 1.00 10.44 260 ASN B CA 1
ATOM 1297 C C . ASN B 1 63 ? 24.754 55.531 24.964 1.00 10.51 260 ASN B C 1
ATOM 1298 O O . ASN B 1 63 ? 24.511 54.927 23.921 1.00 10.19 260 ASN B O 1
ATOM 1303 N N . HIS B 1 64 ? 25.323 56.730 25.002 1.00 10.32 261 HIS B N 1
ATOM 1304 C CA . HIS B 1 64 ? 25.903 57.327 23.820 1.00 10.06 261 HIS B CA 1
ATOM 1305 C C . HIS B 1 64 ? 27.290 56.714 23.645 1.00 10.93 261 HIS B C 1
ATOM 1306 O O . HIS B 1 64 ? 28.312 57.298 24.011 1.00 11.44 261 HIS B O 1
ATOM 1313 N N . GLY B 1 65 ? 27.331 55.520 23.054 1.00 10.62 262 GLY B N 1
ATOM 1314 C CA . GLY B 1 65 ? 28.557 54.734 22.989 1.00 11.60 262 GLY B CA 1
ATOM 1315 C C . GLY B 1 65 ? 28.979 54.225 24.342 1.00 11.34 262 GLY B C 1
ATOM 1316 O O . GLY B 1 65 ? 28.154 54.045 25.251 1.00 11.86 262 GLY B O 1
ATOM 1317 N N . LYS B 1 66 ? 30.265 53.905 24.451 1.00 11.41 263 LYS B N 1
ATOM 1318 C CA . LYS B 1 66 ? 30.793 53.186 25.615 1.00 11.04 263 LYS B CA 1
ATOM 1319 C C . LYS B 1 66 ? 32.297 53.393 25.715 1.00 10.85 263 LYS B C 1
ATOM 1320 O O . LYS B 1 66 ? 32.916 53.845 24.745 1.00 12.14 263 LYS B O 1
ATOM 1326 N N . PRO B 1 67 ? 32.899 53.041 26.855 1.00 11.09 264 PRO B N 1
ATOM 1327 C CA . PRO B 1 67 ? 34.365 53.072 26.958 1.00 12.07 264 PRO B CA 1
ATOM 1328 C C . PRO B 1 67 ? 34.996 51.975 26.100 1.00 12.70 264 PRO B C 1
ATOM 1329 O O . PRO B 1 67 ? 34.481 50.875 26.037 1.00 12.24 264 PRO B O 1
ATOM 1333 N N . ALA B 1 68 ? 36.141 52.281 25.512 1.00 13.37 265 ALA B N 1
ATOM 1334 C CA . ALA B 1 68 ? 36.998 51.302 24.842 1.00 14.19 265 ALA B CA 1
ATOM 1335 C C . ALA B 1 68 ? 37.532 50.264 25.828 1.00 14.02 265 ALA B C 1
ATOM 1336 O O . ALA B 1 68 ? 37.817 49.125 25.465 1.00 15.13 265 ALA B O 1
ATOM 1338 N N . ASP B 1 69 ? 37.696 50.675 27.081 1.00 13.26 266 ASP B N 1
ATOM 1339 C CA . ASP B 1 69 ? 38.187 49.832 28.145 1.00 13.18 266 ASP B CA 1
ATOM 1340 C C . ASP B 1 69 ? 37.064 48.952 28.711 1.00 11.87 266 ASP B C 1
ATOM 1341 O O . ASP B 1 69 ? 36.076 49.460 29.231 1.00 11.68 266 ASP B O 1
ATOM 1346 N N . ALA B 1 70 ? 37.179 47.633 28.586 1.00 11.28 267 ALA B N 1
ATOM 1347 C CA . ALA B 1 70 ? 36.076 46.744 28.932 1.00 11.29 267 ALA B CA 1
ATOM 1348 C C . ALA B 1 70 ? 35.757 46.766 30.420 1.00 10.82 267 ALA B C 1
ATOM 1349 O O . ALA B 1 70 ? 34.632 46.588 30.802 1.00 10.85 267 ALA B O 1
ATOM 1351 N N . GLU B 1 71 ? 36.753 46.953 31.264 1.00 10.31 268 GLU B N 1
ATOM 1352 C CA . GLU B 1 71 ? 36.475 47.113 32.695 1.00 10.54 268 GLU B CA 1
ATOM 1353 C C . GLU B 1 71 ? 35.585 48.320 32.974 1.00 9.97 268 GLU B C 1
ATOM 1354 O O . GLU B 1 71 ? 34.636 48.248 33.751 1.00 10.49 268 GLU B O 1
ATOM 1360 N N . LEU B 1 72 ? 35.908 49.439 32.357 1.00 9.58 269 LEU B N 1
ATOM 1361 C CA . LEU B 1 72 ? 35.073 50.625 32.489 1.00 9.88 269 LEU B CA 1
ATOM 1362 C C . LEU B 1 72 ? 33.694 50.377 31.897 1.00 9.13 269 LEU B C 1
ATOM 1363 O O . LEU B 1 72 ? 32.707 50.777 32.500 1.00 9.70 269 LEU B O 1
ATOM 1368 N N . GLU B 1 73 ? 33.622 49.703 30.745 1.00 9.48 270 GLU B N 1
ATOM 1369 C CA . GLU B 1 73 ? 32.321 49.392 30.181 1.00 9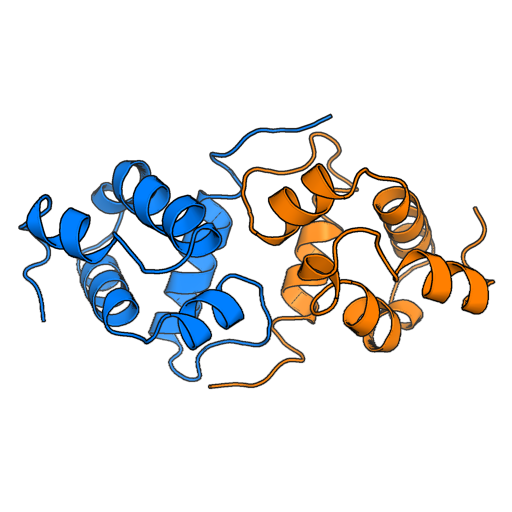.67 270 GLU B CA 1
ATOM 1370 C C . GLU B 1 73 ? 31.448 48.606 31.171 1.00 9.32 270 GLU B C 1
ATOM 1371 O O . GLU B 1 73 ? 30.258 48.943 31.387 1.00 10.17 270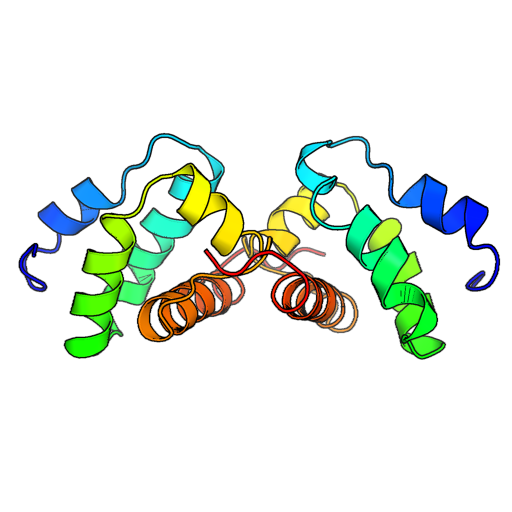 GLU B O 1
ATOM 1377 N N A MET B 1 74 ? 32.007 47.528 31.743 0.50 10.15 271 MET B N 1
ATOM 1378 N N B MET B 1 74 ? 32.003 47.557 31.752 0.50 8.54 271 MET B N 1
ATOM 1379 C CA A MET B 1 74 ? 31.291 46.669 32.706 0.50 11.41 271 MET B CA 1
ATOM 1380 C CA B MET B 1 74 ? 31.190 46.713 32.591 0.50 8.62 271 MET B CA 1
ATOM 1381 C C A MET B 1 74 ? 30.801 47.496 33.877 0.50 10.09 271 MET B C 1
ATOM 1382 C C B MET B 1 74 ? 30.840 47.419 33.924 0.50 8.36 271 MET B C 1
ATOM 1383 O O A MET B 1 74 ? 29.669 47.341 34.326 0.50 10.42 271 MET B O 1
ATOM 1384 O O B MET B 1 74 ? 29.802 47.130 34.510 0.50 8.44 271 MET B O 1
ATOM 1393 N N . MET B 1 75 ? 31.666 48.362 34.392 1.00 9.10 272 MET B N 1
ATOM 1394 C CA . MET B 1 75 ? 31.307 49.159 35.569 1.00 9.35 272 MET B CA 1
ATOM 1395 C C . MET B 1 75 ? 30.175 50.137 35.243 1.00 9.09 272 MET B C 1
ATOM 1396 O O . MET B 1 75 ? 29.246 50.279 36.018 1.00 9.49 272 MET B O 1
ATOM 1401 N N . VAL B 1 76 ? 30.252 50.816 34.105 1.00 8.99 273 VAL B N 1
ATOM 1402 C CA . VAL B 1 76 ? 29.142 51.659 33.684 1.00 8.94 273 VAL B CA 1
ATOM 1403 C C . VAL B 1 76 ? 27.852 50.839 33.648 1.00 9.37 273 VAL B C 1
ATOM 1404 O O . VAL B 1 76 ? 26.819 51.282 34.104 1.00 9.35 273 VAL B O 1
ATOM 1408 N N . ARG B 1 77 ? 27.909 49.648 33.075 1.00 9.17 274 ARG B N 1
ATOM 1409 C CA . ARG B 1 77 ? 26.725 48.812 32.957 1.00 9.32 274 ARG B CA 1
ATOM 1410 C C . ARG B 1 77 ? 26.212 48.360 34.340 1.00 9.20 274 ARG B C 1
ATOM 1411 O O . ARG B 1 77 ? 25.008 48.268 34.560 1.00 10.18 274 ARG B O 1
ATOM 1419 N N . LEU B 1 78 ? 27.131 48.117 35.289 1.00 9.89 275 LEU B N 1
ATOM 1420 C CA . LEU B 1 78 ? 26.727 47.755 36.634 1.00 9.81 275 LEU B CA 1
ATOM 1421 C C . LEU B 1 78 ? 26.033 48.928 37.325 1.00 9.92 275 LEU B C 1
ATOM 1422 O O . LEU B 1 78 ? 25.062 48.735 38.040 1.00 10.34 275 LEU B O 1
ATOM 1427 N N . ILE B 1 79 ? 26.554 50.135 37.147 1.00 9.55 276 ILE B N 1
ATOM 1428 C CA . ILE B 1 79 ? 25.896 51.316 37.688 1.00 9.39 276 ILE B CA 1
ATOM 1429 C C . ILE B 1 79 ? 24.483 51.424 37.162 1.00 9.39 276 ILE B C 1
ATOM 1430 O O . ILE B 1 79 ? 23.539 51.664 37.920 1.00 10.22 276 ILE B O 1
ATOM 1435 N N . GLN B 1 80 ? 24.357 51.245 35.842 1.00 9.96 277 GLN B N 1
ATOM 1436 C CA . GLN B 1 80 ? 23.030 51.272 35.206 1.00 10.19 277 GLN B CA 1
ATOM 1437 C C . GLN B 1 80 ? 22.068 50.252 35.800 1.00 10.54 277 GLN B C 1
ATOM 1438 O O . GLN B 1 80 ? 20.922 50.588 36.119 1.00 11.36 277 GLN B O 1
ATOM 1444 N N . THR B 1 81 ? 22.523 49.010 35.887 1.00 11.41 278 THR B N 1
ATOM 1445 C CA . THR B 1 81 ? 21.695 47.935 36.407 1.00 12.20 278 THR B CA 1
ATOM 1446 C C . THR B 1 81 ? 21.265 48.203 37.834 1.00 11.35 278 THR B C 1
ATOM 1447 O O . THR B 1 81 ? 20.094 48.051 38.188 1.00 12.44 278 THR B O 1
ATOM 1451 N N . ARG B 1 82 ? 22.214 48.549 38.699 1.00 11.36 279 ARG B N 1
ATOM 1452 C CA . ARG B 1 82 ? 21.865 48.796 40.086 1.00 10.74 279 ARG B CA 1
ATOM 1453 C C . ARG B 1 82 ? 20.929 49.991 40.250 1.00 11.18 279 ARG B C 1
ATOM 1454 O O . ARG B 1 82 ? 19.992 49.966 41.070 1.00 12.18 279 ARG B O 1
ATOM 1462 N N . ASN B 1 83 ? 21.174 51.065 39.500 1.00 10.98 280 ASN B N 1
ATOM 1463 C CA . ASN B 1 83 ? 20.349 52.252 39.589 1.00 10.41 280 ASN B CA 1
ATOM 1464 C C . ASN B 1 83 ? 18.920 51.957 39.136 1.00 11.69 280 ASN B C 1
ATOM 1465 O O . ASN B 1 83 ? 17.950 52.427 39.749 1.00 12.87 280 ASN B O 1
ATOM 1470 N N A ARG B 1 84 ? 18.793 51.154 38.081 0.50 12.41 281 ARG B N 1
ATOM 1471 N N B ARG B 1 84 ? 18.773 51.182 38.077 0.50 12.31 281 ARG B N 1
ATOM 1472 C CA A ARG B 1 84 ? 17.484 50.740 37.551 0.50 13.26 281 ARG B CA 1
ATOM 1473 C CA B ARG B 1 84 ? 17.437 50.801 37.636 0.50 13.05 281 ARG B CA 1
ATOM 1474 C C A ARG B 1 84 ? 16.677 49.924 38.569 0.50 14.09 281 ARG B C 1
ATOM 1475 C C B ARG B 1 84 ? 16.700 50.055 38.751 0.50 13.83 281 ARG B C 1
ATOM 1476 O O A ARG B 1 84 ? 15.452 50.069 38.646 0.50 14.57 281 ARG B O 1
ATOM 1477 O O B ARG B 1 84 ? 15.566 50.398 39.118 0.50 14.19 281 ARG B O 1
ATOM 1492 N N . GLU B 1 85 ? 17.352 49.033 39.290 1.00 13.74 282 GLU B N 1
ATOM 1493 C CA . GLU B 1 85 ? 16.734 48.172 40.284 1.00 15.36 282 GLU B CA 1
ATOM 1494 C C . GLU B 1 85 ? 16.400 48.904 41.582 1.00 15.33 282 GLU B C 1
ATOM 1495 O O . GLU B 1 85 ? 15.505 48.481 42.319 1.00 17.31 282 GLU B O 1
ATOM 1501 N N . ARG B 1 86 ? 17.094 49.999 41.868 1.00 15.38 283 ARG B N 1
ATOM 1502 C CA . ARG B 1 86 ? 16.934 50.686 43.141 1.00 16.13 283 ARG B CA 1
ATOM 1503 C C . ARG B 1 86 ? 15.936 51.827 43.037 1.00 16.93 283 ARG B C 1
ATOM 1504 O O . ARG B 1 86 ? 15.241 52.136 44.008 1.00 17.96 283 ARG B O 1
ATOM 1512 N N . GLY B 1 87 ? 15.808 52.421 41.848 1.00 17.59 284 GLY B N 1
ATOM 1513 C CA . GLY B 1 87 ? 14.969 53.592 41.639 1.00 18.47 284 GLY B CA 1
ATOM 1514 C C . GLY B 1 87 ? 13.472 53.310 41.562 1.00 19.55 284 GLY B C 1
ATOM 1515 O O . GLY B 1 87 ? 13.046 52.162 41.631 1.00 20.30 284 GLY B O 1
ATOM 1516 N N . PRO B 1 88 ? 12.670 54.358 41.392 1.00 21.05 285 PRO B N 1
ATOM 1517 C CA . PRO B 1 88 ? 11.212 54.216 41.424 1.00 21.78 285 PRO B CA 1
ATOM 1518 C C . PRO B 1 88 ? 10.644 53.470 40.220 1.00 21.46 285 PRO B C 1
ATOM 1519 O O . PRO B 1 88 ? 11.119 53.643 39.100 1.00 20.86 285 PRO B O 1
ATOM 1523 N N . VAL B 1 89 ? 9.657 52.616 40.474 1.00 21.74 286 VAL B N 1
ATOM 1524 C CA . VAL B 1 89 ? 8.920 51.917 39.434 1.00 22.33 286 VAL B CA 1
ATOM 1525 C C . VAL B 1 89 ? 7.677 52.739 39.084 1.00 22.90 286 VAL B C 1
ATOM 1526 O O . VAL B 1 89 ? 6.741 52.822 39.888 1.00 24.67 286 VAL B O 1
ATOM 1530 N N . ALA B 1 90 ? 7.670 53.338 37.888 1.00 22.94 287 ALA B N 1
ATOM 1531 C CA . ALA B 1 90 ? 6.720 54.404 37.516 1.00 23.31 287 ALA B CA 1
ATOM 1532 C C . ALA B 1 90 ? 5.614 53.942 36.589 1.00 23.76 287 ALA B C 1
ATOM 1533 O O . ALA B 1 90 ? 5.891 53.253 35.604 1.00 22.87 287 ALA B O 1
#